Protein AF-A0A2V2ERV6-F1 (afdb_monomer_lite)

Structure (mmCIF, N/CA/C/O backbone):
data_AF-A0A2V2ERV6-F1
#
_entry.id   AF-A0A2V2ERV6-F1
#
loop_
_atom_site.group_PDB
_atom_site.id
_atom_site.type_symbol
_atom_site.label_atom_id
_atom_site.label_alt_id
_atom_site.label_comp_id
_atom_site.label_asym_id
_atom_site.label_entity_id
_atom_site.label_seq_id
_atom_site.pdbx_PDB_ins_code
_atom_site.Cartn_x
_atom_site.Cartn_y
_atom_site.Cartn_z
_atom_site.occupancy
_atom_site.B_iso_or_equiv
_atom_site.auth_seq_id
_atom_site.auth_comp_id
_atom_site.auth_asym_id
_atom_site.auth_atom_id
_atom_site.pdbx_PDB_model_num
ATOM 1 N N . MET A 1 1 ? 1.795 -28.168 -6.376 1.00 26.55 1 MET A N 1
ATOM 2 C CA . MET A 1 1 ? 1.845 -28.230 -4.896 1.00 26.55 1 MET A CA 1
ATOM 3 C C . MET A 1 1 ? 2.971 -27.349 -4.364 1.00 26.55 1 MET A C 1
ATOM 5 O O . MET A 1 1 ? 2.768 -26.157 -4.505 1.00 26.55 1 MET A O 1
ATOM 9 N N . LYS A 1 2 ? 4.148 -27.814 -3.890 1.00 21.44 2 LYS A N 1
ATOM 10 C CA . LYS A 1 2 ? 5.151 -26.925 -3.228 1.00 21.44 2 LYS A CA 1
ATOM 11 C C . LYS A 1 2 ? 5.416 -25.574 -3.931 1.00 21.44 2 LYS A C 1
ATOM 13 O O . LYS A 1 2 ? 5.266 -24.542 -3.298 1.00 21.44 2 LYS A O 1
ATOM 18 N N . LYS A 1 3 ? 5.675 -25.559 -5.249 1.00 23.11 3 LYS A N 1
ATOM 19 C CA . LYS A 1 3 ? 5.883 -24.314 -6.031 1.00 23.11 3 LYS A CA 1
ATOM 20 C C . LYS A 1 3 ? 4.685 -23.345 -6.068 1.00 23.11 3 LYS A C 1
ATOM 22 O O . LYS A 1 3 ? 4.887 -22.166 -6.302 1.00 23.11 3 LYS A O 1
ATOM 27 N N . PHE A 1 4 ? 3.463 -23.836 -5.869 1.00 25.08 4 PHE A N 1
ATOM 28 C CA . PHE A 1 4 ? 2.239 -23.026 -5.825 1.00 25.08 4 PHE A CA 1
ATOM 29 C C . PHE A 1 4 ? 2.042 -22.405 -4.438 1.00 25.08 4 PHE A C 1
ATOM 31 O O . PHE A 1 4 ? 1.674 -21.243 -4.353 1.00 25.08 4 PHE A O 1
ATOM 38 N N . LEU A 1 5 ? 2.388 -23.134 -3.368 1.00 27.12 5 LEU A N 1
ATOM 39 C CA . LEU A 1 5 ? 2.448 -22.571 -2.017 1.00 27.12 5 LEU A CA 1
ATOM 40 C C . LEU A 1 5 ? 3.552 -21.507 -1.933 1.00 27.12 5 LEU A C 1
ATOM 42 O O . LEU A 1 5 ? 3.298 -20.412 -1.458 1.00 27.12 5 LEU A O 1
ATOM 46 N N . THR A 1 6 ? 4.734 -21.759 -2.513 1.00 27.59 6 THR A N 1
ATOM 47 C CA . THR A 1 6 ? 5.776 -20.726 -2.660 1.00 27.59 6 THR A CA 1
ATOM 48 C C . THR A 1 6 ? 5.297 -19.528 -3.483 1.00 27.59 6 THR A C 1
ATOM 50 O O . THR A 1 6 ? 5.722 -18.421 -3.194 1.00 27.59 6 THR A O 1
ATOM 53 N N . LEU A 1 7 ? 4.414 -19.705 -4.475 1.00 26.45 7 LEU A N 1
ATOM 54 C CA . LEU A 1 7 ? 3.867 -18.588 -5.253 1.00 26.45 7 LEU A CA 1
ATOM 55 C C . LEU A 1 7 ? 2.801 -17.803 -4.474 1.00 26.45 7 LEU A C 1
ATOM 57 O O . LEU A 1 7 ? 2.813 -16.583 -4.530 1.00 26.45 7 LEU A O 1
ATOM 61 N N . ALA A 1 8 ? 1.927 -18.474 -3.719 1.00 29.28 8 ALA A N 1
ATOM 62 C CA . ALA A 1 8 ? 0.930 -17.835 -2.858 1.00 29.28 8 ALA A CA 1
ATOM 63 C C . ALA A 1 8 ? 1.582 -17.107 -1.670 1.00 29.28 8 ALA A C 1
ATOM 65 O O . ALA A 1 8 ? 1.241 -15.964 -1.389 1.00 29.28 8 ALA A O 1
ATOM 66 N N . VAL A 1 9 ? 2.587 -17.721 -1.038 1.00 31.66 9 VAL A N 1
ATOM 67 C CA . VAL A 1 9 ? 3.402 -17.098 0.015 1.00 31.66 9 VAL A CA 1
ATOM 68 C C . VAL A 1 9 ? 4.306 -16.007 -0.564 1.00 31.66 9 VAL A C 1
ATOM 70 O O . VAL A 1 9 ? 4.487 -14.991 0.088 1.00 31.66 9 VAL A O 1
ATOM 73 N N . ALA A 1 10 ? 4.808 -16.123 -1.800 1.00 28.69 10 ALA A N 1
ATOM 74 C CA . ALA A 1 10 ? 5.474 -15.005 -2.479 1.00 28.69 10 ALA A CA 1
ATOM 75 C C . ALA A 1 10 ? 4.498 -13.880 -2.858 1.00 28.69 10 ALA A C 1
ATOM 77 O O . ALA A 1 10 ? 4.897 -12.723 -2.823 1.00 28.69 10 ALA A O 1
ATOM 78 N N . PHE A 1 11 ? 3.231 -14.181 -3.163 1.00 30.28 11 PHE A N 1
ATOM 79 C CA . PHE A 1 11 ? 2.192 -13.167 -3.348 1.00 30.28 11 PHE A CA 1
ATOM 80 C C . PHE A 1 11 ? 1.889 -12.463 -2.023 1.00 30.28 11 PHE A C 1
ATOM 82 O O . PHE A 1 11 ? 1.976 -11.242 -1.975 1.00 30.28 11 PHE A O 1
ATOM 89 N N . LEU A 1 12 ? 1.653 -13.202 -0.936 1.00 34.19 12 LEU A N 1
ATOM 90 C CA . LEU A 1 12 ? 1.454 -12.648 0.409 1.00 34.19 12 LEU A CA 1
ATOM 91 C C . LEU A 1 12 ? 2.688 -11.886 0.917 1.00 34.19 12 LEU A C 1
ATOM 93 O O . LEU A 1 12 ? 2.533 -10.824 1.504 1.00 34.19 12 LEU A O 1
ATOM 97 N N . LEU A 1 13 ? 3.909 -12.338 0.616 1.00 34.41 13 LEU A N 1
ATOM 98 C CA . LEU A 1 13 ? 5.141 -11.590 0.893 1.00 34.41 13 LEU A CA 1
ATOM 99 C C . LEU A 1 13 ? 5.304 -10.374 -0.024 1.00 34.41 13 LEU A C 1
ATOM 101 O O . LEU A 1 13 ? 5.821 -9.363 0.426 1.00 34.41 13 LEU A O 1
ATOM 105 N N . SER A 1 14 ? 4.850 -10.411 -1.280 1.00 30.44 14 SER A N 1
ATOM 106 C CA . SER A 1 14 ? 4.827 -9.224 -2.149 1.00 30.44 14 SER A CA 1
ATOM 107 C C . SER A 1 14 ? 3.758 -8.217 -1.717 1.00 30.44 14 SER A C 1
ATOM 109 O O . SER A 1 14 ? 3.963 -7.019 -1.858 1.00 30.44 14 SER A O 1
ATOM 111 N N . ILE A 1 15 ? 2.674 -8.694 -1.097 1.00 36.31 15 ILE A N 1
ATOM 112 C CA . ILE A 1 15 ? 1.672 -7.884 -0.400 1.00 36.31 15 ILE A CA 1
ATOM 113 C C . ILE A 1 15 ? 2.253 -7.367 0.929 1.00 36.31 15 ILE A C 1
ATOM 115 O O . ILE A 1 15 ? 2.000 -6.225 1.279 1.00 36.31 15 ILE A O 1
ATOM 119 N N . ALA A 1 16 ? 3.127 -8.110 1.616 1.00 33.59 16 ALA A N 1
ATOM 120 C CA . ALA A 1 16 ? 3.873 -7.618 2.779 1.00 33.59 16 ALA A CA 1
ATOM 121 C C . ALA A 1 16 ? 4.991 -6.622 2.413 1.00 33.59 16 ALA A C 1
ATOM 123 O O . ALA A 1 16 ? 5.269 -5.702 3.174 1.00 33.59 16 ALA A O 1
ATOM 124 N N . PHE A 1 17 ? 5.579 -6.720 1.219 1.00 35.00 17 PHE A N 1
ATOM 125 C CA . PHE A 1 17 ? 6.394 -5.646 0.649 1.00 35.00 17 PHE A CA 1
ATOM 126 C C . PHE A 1 17 ? 5.528 -4.489 0.114 1.00 35.00 17 PHE A C 1
ATOM 128 O O . PHE A 1 17 ? 5.996 -3.354 0.100 1.00 35.00 17 PHE A O 1
ATOM 135 N N . ALA A 1 18 ? 4.251 -4.721 -0.215 1.00 33.22 18 ALA A N 1
ATOM 136 C CA . ALA A 1 18 ? 3.264 -3.655 -0.414 1.00 33.22 18 ALA A CA 1
ATOM 137 C C . ALA A 1 18 ? 2.801 -3.012 0.910 1.00 33.22 18 ALA A C 1
ATOM 139 O O . ALA A 1 18 ? 2.473 -1.831 0.908 1.00 33.22 18 ALA A O 1
ATOM 140 N N . MET A 1 19 ? 2.921 -3.698 2.056 1.00 34.69 19 MET A N 1
ATOM 141 C CA . MET A 1 19 ? 2.848 -3.067 3.387 1.00 34.69 19 MET A CA 1
ATOM 142 C C . MET A 1 19 ? 4.033 -2.113 3.661 1.00 34.69 19 MET A C 1
ATOM 144 O O . MET A 1 19 ? 3.994 -1.353 4.622 1.00 34.69 19 MET A O 1
ATOM 148 N N . PHE A 1 20 ? 5.034 -2.072 2.769 1.00 34.94 20 PHE A N 1
ATOM 149 C CA . PHE A 1 20 ? 6.051 -1.016 2.673 1.00 34.94 20 PHE A CA 1
ATOM 150 C C . PHE A 1 20 ? 5.884 -0.095 1.441 1.00 34.94 20 PHE A C 1
ATOM 152 O O . PHE A 1 20 ? 6.740 0.757 1.201 1.00 34.94 20 PHE A O 1
ATOM 159 N N . ALA A 1 21 ? 4.808 -0.217 0.652 1.00 34.44 21 ALA A N 1
ATOM 160 C CA . ALA A 1 21 ? 4.634 0.543 -0.588 1.00 34.44 21 ALA A CA 1
ATOM 161 C C . ALA A 1 21 ? 3.196 1.044 -0.830 1.00 34.44 21 ALA A C 1
ATOM 163 O O . ALA A 1 21 ? 2.400 0.393 -1.501 1.00 34.44 21 ALA A O 1
ATOM 164 N N . GLY A 1 22 ? 2.938 2.293 -0.414 1.00 34.62 22 GLY A N 1
ATOM 165 C CA . GLY A 1 22 ? 1.929 3.155 -1.050 1.00 34.62 22 GLY A CA 1
ATOM 166 C C . GLY A 1 22 ? 0.485 2.920 -0.603 1.00 34.62 22 GLY A C 1
ATOM 167 O O . GLY A 1 22 ? -0.162 2.178 -1.316 1.00 34.62 22 GLY A O 1
ATOM 168 N N . CYS A 1 23 ? -0.021 3.474 0.526 1.00 39.91 23 CYS A N 1
ATOM 169 C CA . CYS A 1 23 ? -1.353 3.194 1.108 1.00 39.91 23 CYS A CA 1
ATOM 170 C C . CYS A 1 23 ? -2.473 4.274 0.754 1.00 39.91 23 CYS A C 1
ATOM 172 O O . CYS A 1 23 ? -2.426 4.715 -0.386 1.00 39.91 23 CYS A O 1
ATOM 174 N N . SER A 1 24 ? -3.488 4.698 1.561 1.00 35.19 24 SER A N 1
ATOM 175 C CA . SER A 1 24 ? -4.508 5.820 1.347 1.00 35.19 24 SER A CA 1
ATOM 176 C C . SER A 1 24 ? -6.026 5.721 0.942 1.00 35.19 24 SER A C 1
ATOM 178 O O . SER A 1 24 ? -6.749 6.650 1.300 1.00 35.19 24 SER A O 1
ATOM 180 N N . THR A 1 25 ? -6.570 4.736 0.207 1.00 36.12 25 THR A N 1
ATOM 181 C CA . THR A 1 25 ? -7.823 4.860 -0.576 1.00 36.12 25 THR A CA 1
ATOM 182 C C . THR A 1 25 ? -9.209 4.916 0.114 1.00 36.12 25 THR A C 1
ATOM 184 O O . THR A 1 25 ? -10.190 4.426 -0.445 1.00 36.12 25 THR A O 1
ATOM 187 N N . ALA A 1 26 ? -9.343 5.674 1.212 1.00 37.12 26 ALA A N 1
ATOM 188 C CA . ALA A 1 26 ? -10.430 6.671 1.339 1.00 37.12 26 ALA A CA 1
ATOM 189 C C . ALA A 1 26 ? -10.334 7.748 0.231 1.00 37.12 26 ALA A C 1
ATOM 191 O O . ALA A 1 26 ? -11.288 8.437 -0.126 1.00 37.12 26 ALA A O 1
ATOM 192 N N . LEU A 1 27 ? -9.116 7.881 -0.296 1.00 45.88 27 LEU A N 1
ATOM 193 C CA . LEU A 1 27 ? -8.635 8.823 -1.285 1.00 45.88 27 LEU A CA 1
ATOM 194 C C . LEU A 1 27 ? -8.170 8.039 -2.523 1.00 45.88 27 LEU A C 1
ATOM 196 O O . LEU A 1 27 ? -7.163 7.344 -2.444 1.00 45.88 27 LEU A O 1
ATOM 200 N N . GLU A 1 28 ? -8.798 8.168 -3.694 1.00 47.47 28 GLU A N 1
ATOM 201 C CA . GLU A 1 28 ? -8.332 7.521 -4.949 1.00 47.47 28 GLU A CA 1
ATOM 202 C C . GLU A 1 28 ? -6.980 8.095 -5.480 1.00 47.47 28 GLU A C 1
ATOM 204 O O . GLU A 1 28 ? -6.805 8.298 -6.682 1.00 47.47 28 GLU A O 1
ATOM 209 N N . LYS A 1 29 ? -6.055 8.493 -4.588 1.00 54.41 29 LYS A N 1
ATOM 210 C CA . LYS A 1 29 ? -4.957 9.442 -4.841 1.00 54.41 29 LYS A CA 1
ATOM 211 C C . LYS A 1 29 ? -3.686 9.303 -3.986 1.00 54.41 29 LYS A C 1
ATOM 213 O O . LYS A 1 29 ? -2.770 10.083 -4.225 1.00 54.41 29 LYS A O 1
ATOM 218 N N . GLY A 1 30 ? -3.599 8.424 -2.985 1.00 66.38 30 GLY A N 1
ATOM 219 C CA . GLY A 1 30 ? -2.359 8.260 -2.198 1.00 66.38 30 GLY A CA 1
ATOM 220 C C . GLY A 1 30 ? -2.180 9.194 -0.982 1.00 66.38 30 GLY A C 1
ATOM 221 O O . GLY A 1 30 ? -1.239 9.002 -0.214 1.00 66.38 30 GLY A O 1
ATOM 222 N N . LYS A 1 31 ? -3.041 10.207 -0.789 1.00 85.69 31 LYS A N 1
ATOM 223 C CA . LYS A 1 31 ? -2.674 11.462 -0.092 1.00 85.69 31 LYS A CA 1
ATOM 224 C C . LYS A 1 31 ? -3.626 11.905 1.019 1.00 85.69 31 LYS A C 1
ATOM 226 O O . LYS A 1 31 ? -4.785 12.167 0.721 1.00 85.69 31 LYS A O 1
ATOM 231 N N . ILE A 1 32 ? -3.139 12.123 2.244 1.00 85.31 32 ILE A N 1
ATOM 232 C CA . ILE A 1 32 ? -3.909 12.862 3.267 1.00 85.31 32 ILE A CA 1
ATOM 233 C C . ILE A 1 32 ? -3.763 14.372 3.015 1.00 85.31 32 ILE A C 1
ATOM 235 O O . ILE A 1 32 ? -2.671 14.866 2.737 1.00 85.31 32 ILE A O 1
ATOM 239 N N . GLU A 1 33 ? -4.874 15.109 3.086 1.00 90.62 33 GLU A N 1
ATOM 240 C CA . GLU A 1 33 ? -4.908 16.564 2.881 1.00 90.62 33 GLU A CA 1
ATOM 241 C C . GLU A 1 33 ? -4.626 17.317 4.196 1.00 90.62 33 GLU A C 1
ATOM 243 O O . GLU A 1 33 ? -5.228 17.038 5.242 1.00 90.62 33 GLU A O 1
ATOM 248 N N . GLY A 1 34 ? -3.732 18.308 4.151 1.00 89.38 34 GLY A N 1
ATOM 249 C CA . GLY A 1 34 ? -3.287 19.053 5.331 1.00 89.38 34 GLY A CA 1
ATOM 250 C C . GLY A 1 34 ? -2.402 20.257 5.000 1.00 89.38 34 GLY A C 1
ATOM 251 O O . GLY A 1 34 ? -1.812 20.351 3.924 1.00 89.38 34 GLY A O 1
ATOM 252 N N . ASN A 1 35 ? -2.293 21.184 5.949 1.00 94.69 35 ASN A N 1
ATOM 253 C CA . ASN A 1 35 ? -1.508 22.419 5.849 1.00 94.69 35 ASN A CA 1
ATOM 254 C C . ASN A 1 35 ? -0.031 22.197 6.231 1.00 94.69 35 ASN A C 1
ATOM 256 O O . ASN A 1 35 ? 0.531 22.955 7.024 1.00 94.69 35 ASN A O 1
ATOM 260 N N . TYR A 1 36 ? 0.569 21.131 5.691 1.00 94.75 36 TYR A N 1
ATOM 261 C CA . TYR A 1 36 ? 1.889 20.625 6.074 1.00 94.75 36 TYR A CA 1
ATOM 262 C C . TYR A 1 36 ? 2.997 21.681 5.995 1.00 94.75 36 TYR A C 1
ATOM 264 O O . TYR A 1 36 ? 3.153 22.358 4.976 1.00 94.75 36 TYR A O 1
ATOM 272 N N . LYS A 1 37 ? 3.819 21.744 7.045 1.00 95.94 37 LYS A N 1
ATOM 273 C CA . LYS A 1 37 ? 5.055 22.537 7.123 1.00 95.94 37 LYS A CA 1
ATOM 274 C C . LYS A 1 37 ? 6.198 21.669 7.632 1.00 95.94 37 LYS A C 1
ATOM 276 O O . LYS A 1 37 ? 5.948 20.703 8.342 1.00 95.94 37 LYS A O 1
ATOM 281 N N . GLU A 1 38 ? 7.425 22.038 7.298 1.00 94.81 38 GLU A N 1
ATOM 282 C CA . GLU A 1 38 ? 8.633 21.478 7.911 1.00 94.81 38 GLU A CA 1
ATOM 283 C C . GLU A 1 38 ? 8.590 21.709 9.439 1.00 94.81 38 GLU A C 1
ATOM 285 O O . GLU A 1 38 ? 8.458 22.867 9.853 1.00 94.81 38 GLU A O 1
ATOM 290 N N . PRO A 1 39 ? 8.610 20.654 10.278 1.00 91.50 39 PRO A N 1
ATOM 291 C CA . PRO A 1 39 ? 8.565 20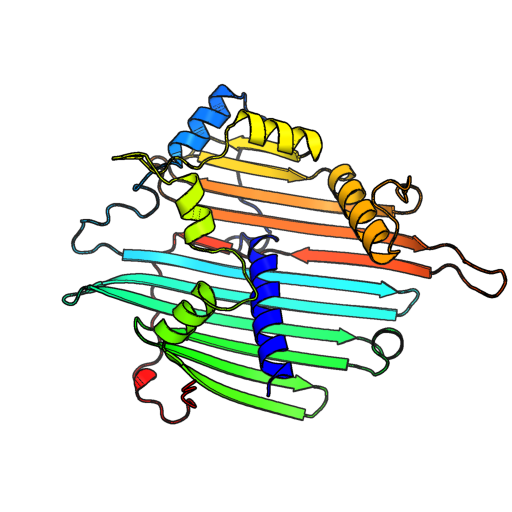.798 11.729 1.00 91.50 39 PRO A CA 1
ATOM 292 C C . PRO A 1 39 ? 9.954 21.038 12.322 1.00 91.50 39 PRO A C 1
ATOM 294 O O . PRO A 1 39 ? 10.961 20.531 11.827 1.00 91.50 39 PRO A O 1
ATOM 297 N N . THR A 1 40 ? 10.007 21.721 13.462 1.00 90.19 40 THR A N 1
ATOM 298 C CA . THR A 1 40 ? 11.167 21.622 14.357 1.00 90.19 40 THR A CA 1
ATOM 299 C C . THR A 1 40 ? 11.210 20.256 15.054 1.00 90.19 40 THR A C 1
ATOM 301 O O . THR A 1 40 ? 10.195 19.566 15.174 1.00 90.19 40 THR A O 1
ATOM 304 N N . GLN A 1 41 ? 12.383 19.870 15.571 1.00 86.31 41 GLN A N 1
ATOM 305 C CA . GLN A 1 41 ? 12.560 18.630 16.340 1.00 86.31 41 GLN A CA 1
ATOM 306 C C . GLN A 1 41 ? 11.589 18.538 17.534 1.00 86.31 41 GLN A C 1
ATOM 308 O O . GLN A 1 41 ? 11.001 17.486 17.751 1.00 86.31 41 GLN A O 1
ATOM 313 N N . GLU A 1 42 ? 11.361 19.642 18.255 1.00 88.00 42 GLU A N 1
ATOM 314 C CA . GLU A 1 42 ? 10.443 19.710 19.406 1.00 88.00 42 GLU A CA 1
ATOM 315 C C . GLU A 1 42 ? 8.969 19.516 18.995 1.00 88.00 42 GLU A C 1
ATOM 317 O O . GLU A 1 42 ? 8.216 18.807 19.669 1.00 88.00 42 GLU A O 1
ATOM 322 N N . GLU A 1 43 ? 8.552 20.088 17.859 1.00 90.25 43 GLU A N 1
ATOM 323 C CA . GLU A 1 43 ? 7.208 19.885 17.301 1.00 90.25 43 GLU A CA 1
ATOM 324 C C . GLU A 1 43 ? 7.004 18.441 16.822 1.00 90.25 43 GLU A C 1
ATOM 326 O O . GLU A 1 43 ? 5.944 17.861 17.066 1.00 90.25 43 GLU A O 1
ATOM 331 N N . LEU A 1 44 ? 8.016 17.842 16.185 1.00 84.19 44 LEU A N 1
ATOM 332 C CA . LEU A 1 44 ? 7.976 16.453 15.724 1.00 84.19 44 LEU A CA 1
ATOM 333 C C . LEU A 1 44 ? 7.986 15.456 16.894 1.00 84.19 44 LEU A C 1
ATOM 335 O O . LEU A 1 44 ? 7.205 14.510 16.891 1.00 84.19 44 LEU A O 1
ATOM 339 N N . GLU A 1 45 ? 8.804 15.689 17.921 1.00 82.25 45 GLU A N 1
ATOM 340 C CA . GLU A 1 45 ? 8.845 14.886 19.151 1.00 82.25 45 GLU A CA 1
ATOM 341 C C . GLU A 1 45 ? 7.512 14.949 19.910 1.00 82.25 45 GLU A C 1
ATOM 343 O O . GLU A 1 45 ? 7.003 13.929 20.378 1.00 82.25 45 GLU A O 1
ATOM 348 N N . THR A 1 46 ? 6.896 16.132 19.972 1.00 84.31 46 THR A N 1
ATOM 349 C CA . THR A 1 46 ? 5.560 16.316 20.560 1.00 84.31 46 THR A CA 1
ATOM 350 C C . THR A 1 46 ? 4.478 15.603 19.742 1.00 84.31 46 THR A C 1
ATOM 352 O O . THR A 1 46 ? 3.598 14.958 20.312 1.00 84.31 46 THR A O 1
ATOM 355 N N . ALA A 1 47 ? 4.553 15.676 18.409 1.00 81.75 47 ALA A N 1
ATOM 356 C CA . ALA A 1 47 ? 3.633 14.983 17.512 1.00 81.75 47 ALA A CA 1
ATOM 357 C C . ALA A 1 47 ? 3.752 13.454 17.629 1.00 81.75 47 ALA A C 1
ATOM 359 O O . ALA A 1 47 ? 2.735 12.777 17.769 1.00 81.75 47 ALA A O 1
ATOM 360 N N . LEU A 1 48 ? 4.971 12.908 17.639 1.00 75.38 48 LEU A N 1
ATOM 361 C CA . LEU A 1 48 ? 5.214 11.469 17.772 1.00 75.38 48 LEU A CA 1
ATOM 362 C C . LEU A 1 48 ? 4.743 10.935 19.132 1.00 75.38 48 LEU A C 1
ATOM 364 O O . LEU A 1 48 ? 4.025 9.940 19.164 1.00 75.38 48 LEU A O 1
ATOM 368 N N . ARG A 1 49 ? 4.996 11.649 20.239 1.00 72.62 49 ARG A N 1
ATOM 369 C CA . ARG A 1 49 ? 4.460 11.282 21.566 1.00 72.62 49 ARG A CA 1
ATOM 370 C C . ARG A 1 49 ? 2.934 11.231 21.634 1.00 72.62 49 ARG A C 1
ATOM 372 O O . ARG A 1 49 ? 2.395 10.466 22.423 1.00 72.62 49 ARG A O 1
ATOM 379 N N . SER A 1 50 ? 2.221 12.014 20.822 1.00 67.50 50 SER A N 1
ATOM 380 C CA . SER A 1 50 ? 0.749 11.945 20.765 1.00 67.50 50 SER A CA 1
ATOM 381 C C . SER A 1 50 ? 0.212 10.678 20.079 1.00 67.50 50 SER A C 1
ATOM 383 O O . SER A 1 50 ? -0.976 10.383 20.186 1.00 67.50 50 SER A O 1
ATOM 385 N N . LEU A 1 51 ? 1.090 9.929 19.401 1.00 62.97 51 LEU A N 1
ATOM 386 C CA . LEU A 1 51 ? 0.819 8.636 18.769 1.00 62.97 51 LEU A CA 1
ATOM 387 C C . LEU A 1 51 ? 1.276 7.455 19.653 1.00 62.97 51 LEU A C 1
ATOM 389 O O . LEU A 1 51 ? 0.861 6.321 19.431 1.00 62.97 51 LEU A O 1
ATOM 393 N N . GLU A 1 52 ? 2.107 7.699 20.673 1.00 58.38 52 GLU A N 1
ATOM 394 C CA . GLU A 1 52 ? 2.553 6.690 21.640 1.00 58.38 52 GLU A CA 1
ATOM 395 C C . GLU A 1 52 ? 1.487 6.440 22.722 1.00 58.38 52 GLU A C 1
ATOM 397 O O . GLU A 1 52 ? 1.568 6.964 23.835 1.00 58.38 52 GLU A O 1
ATOM 402 N N . GLY A 1 53 ? 0.466 5.627 22.430 1.00 53.78 53 GLY A N 1
ATOM 403 C CA . GLY A 1 53 ? -0.554 5.341 23.441 1.00 53.78 53 GLY A CA 1
ATOM 404 C C . GLY A 1 53 ? -1.519 4.196 23.158 1.00 53.78 53 GLY A C 1
ATOM 405 O O . GLY A 1 53 ? -1.868 3.886 22.019 1.00 53.78 53 GLY A O 1
ATOM 406 N N . SER A 1 54 ? -2.045 3.631 24.249 1.00 52.97 54 SER A N 1
ATOM 407 C CA . SER A 1 54 ? -3.192 2.710 24.253 1.00 52.97 54 SER A CA 1
ATOM 408 C C . SER A 1 54 ? -4.492 3.347 23.737 1.00 52.97 54 SER A C 1
ATOM 410 O O . SER A 1 54 ? -5.462 2.641 23.490 1.00 52.97 54 SER A O 1
ATOM 412 N N . THR A 1 55 ? -4.511 4.667 23.536 1.00 59.88 55 THR A N 1
ATOM 413 C CA . THR A 1 55 ? -5.625 5.439 22.972 1.00 59.88 55 THR A CA 1
ATOM 414 C C . THR A 1 55 ? -5.846 5.216 21.477 1.00 59.88 55 THR A C 1
ATOM 416 O O . THR A 1 55 ? -6.948 5.494 21.006 1.00 59.88 55 THR A O 1
ATOM 419 N N . MET A 1 56 ? -4.864 4.699 20.722 1.00 63.38 56 MET A N 1
ATOM 420 C CA . MET A 1 56 ? -4.982 4.539 19.261 1.00 63.38 56 MET A CA 1
ATOM 421 C C . MET A 1 56 ? -6.209 3.720 18.826 1.00 63.38 56 MET A C 1
ATOM 423 O O . MET A 1 56 ? -6.794 4.027 17.788 1.00 63.38 56 MET A O 1
ATOM 427 N N . PHE A 1 57 ? -6.621 2.741 19.638 1.00 66.19 57 PHE A N 1
ATOM 428 C CA . PHE A 1 57 ? -7.756 1.837 19.396 1.00 66.19 57 PHE A CA 1
ATOM 429 C C . PHE A 1 57 ? -9.042 2.247 20.144 1.00 66.19 57 PHE A C 1
ATOM 431 O O . PHE A 1 57 ? -10.013 1.491 20.194 1.00 66.19 57 PHE A O 1
ATOM 438 N N . GLY A 1 58 ? -9.066 3.442 20.744 1.00 67.38 58 GLY A N 1
ATOM 439 C CA . GLY A 1 58 ? -10.151 3.888 21.617 1.00 67.38 58 GLY A CA 1
ATOM 440 C C . GLY A 1 58 ? -10.126 3.230 23.003 1.00 67.38 58 GLY A C 1
ATOM 441 O O . GLY A 1 58 ? -9.106 2.719 23.455 1.00 67.38 58 GLY A O 1
ATOM 442 N N . ASP A 1 59 ? -11.257 3.289 23.705 1.00 73.75 59 ASP A N 1
ATOM 443 C CA . ASP A 1 59 ? -11.398 2.783 25.074 1.00 73.75 59 ASP A CA 1
ATOM 444 C C . ASP A 1 59 ? -11.865 1.321 25.068 1.00 73.75 59 ASP A C 1
ATOM 446 O O . ASP A 1 59 ? -13.064 1.026 25.044 1.00 73.75 59 ASP A O 1
ATOM 450 N N . THR A 1 60 ? -10.894 0.406 25.094 1.00 68.69 60 THR A N 1
ATOM 451 C CA . THR A 1 60 ? -11.108 -1.048 25.046 1.00 68.69 60 THR A CA 1
ATOM 452 C C . THR A 1 60 ? -11.889 -1.609 26.234 1.00 68.69 60 THR A C 1
ATOM 454 O O . THR A 1 60 ? -12.256 -2.782 26.203 1.00 68.69 60 THR A O 1
ATOM 457 N N . GLU A 1 61 ? -12.178 -0.829 27.282 1.00 73.19 61 GLU A N 1
ATOM 458 C CA . GLU A 1 61 ? -12.978 -1.276 28.429 1.00 73.19 61 GLU A CA 1
ATOM 459 C C . GLU A 1 61 ? -14.489 -1.064 28.232 1.00 73.19 61 GLU A C 1
ATOM 461 O O . GLU A 1 61 ? -15.284 -1.752 28.877 1.00 73.19 61 GLU A O 1
ATOM 466 N N . GLN A 1 62 ? -14.921 -0.225 27.280 1.00 78.06 62 GLN A N 1
ATOM 467 C CA . GLN A 1 62 ? -16.350 0.024 27.017 1.00 78.06 62 GLN A CA 1
ATOM 468 C C . GLN A 1 62 ? -17.092 -1.254 26.595 1.00 78.06 62 GLN A C 1
ATOM 470 O O . GLN A 1 62 ? -16.521 -2.144 25.964 1.00 78.06 62 GLN A O 1
ATOM 475 N N . ALA A 1 63 ? -18.355 -1.396 27.008 1.00 77.12 63 ALA A N 1
ATOM 476 C CA . ALA A 1 63 ? -19.116 -2.640 26.835 1.00 77.12 63 ALA A CA 1
ATOM 477 C C . ALA A 1 63 ? -19.489 -2.897 25.365 1.00 77.12 63 ALA A C 1
ATOM 479 O O . ALA A 1 63 ? -19.478 -4.035 24.909 1.00 77.12 63 ALA A O 1
ATOM 480 N N . ASP A 1 64 ? -19.764 -1.813 24.650 1.00 82.81 64 ASP A N 1
ATOM 481 C CA . ASP A 1 64 ? -20.062 -1.679 23.229 1.00 82.81 64 ASP A CA 1
ATOM 482 C C . ASP A 1 64 ? -18.824 -1.263 22.408 1.00 82.81 64 ASP A C 1
ATOM 484 O O . ASP A 1 64 ? -18.953 -0.678 21.335 1.00 82.81 64 ASP A O 1
ATOM 488 N N . TRP A 1 65 ? -17.610 -1.557 22.901 1.00 79.44 65 TRP A N 1
ATOM 489 C CA . TRP A 1 65 ? -16.381 -1.286 22.154 1.00 79.44 65 TRP A CA 1
ATOM 490 C C . TRP A 1 65 ? -16.304 -2.124 20.870 1.00 79.44 65 TRP A C 1
ATOM 492 O O . TRP A 1 65 ? -16.343 -3.360 20.899 1.00 79.44 65 TRP A O 1
ATOM 502 N N . GLU A 1 66 ? -16.123 -1.415 19.759 1.00 76.94 66 GLU A N 1
ATOM 503 C CA . GLU A 1 66 ? -15.798 -1.940 18.440 1.00 76.94 66 GLU A CA 1
ATOM 504 C C . GLU A 1 66 ? -14.667 -1.097 17.837 1.00 76.94 66 GLU A C 1
ATOM 506 O O . GLU A 1 66 ? -14.676 0.134 17.917 1.00 76.94 66 GLU A O 1
ATOM 511 N N . PHE A 1 67 ? -13.711 -1.761 17.193 1.00 73.31 67 PHE A N 1
ATOM 512 C CA . PHE A 1 67 ? -12.693 -1.138 16.360 1.00 73.31 67 PHE A CA 1
ATOM 513 C C . PHE A 1 67 ? -12.691 -1.805 14.985 1.00 73.31 67 PHE A C 1
ATOM 515 O O . PHE A 1 67 ? -12.459 -3.009 14.862 1.00 73.31 67 PHE A O 1
ATOM 522 N N . GLY A 1 68 ? -12.956 -1.015 13.946 1.00 72.81 68 GLY A N 1
ATOM 523 C CA . GLY A 1 68 ? -12.900 -1.459 12.558 1.00 72.81 68 GLY A CA 1
ATOM 524 C C . GLY A 1 68 ? -11.769 -0.777 11.802 1.00 72.81 68 GLY A C 1
ATOM 525 O O . GLY A 1 68 ? -11.515 0.412 12.000 1.00 72.81 68 GLY A O 1
ATOM 526 N N . VAL A 1 69 ? -11.116 -1.511 10.905 1.00 75.75 69 VAL A N 1
ATOM 527 C CA . VAL A 1 69 ? -10.151 -0.963 9.947 1.00 75.75 69 VAL A CA 1
ATOM 528 C C . VAL A 1 69 ? -10.575 -1.293 8.532 1.00 75.75 69 VAL A C 1
ATOM 530 O O . VAL A 1 69 ? -11.001 -2.408 8.229 1.00 75.75 69 VAL A O 1
ATOM 533 N N . LYS A 1 70 ? -10.434 -0.315 7.641 1.00 81.25 70 LYS A N 1
ATOM 534 C CA . LYS A 1 70 ? -10.683 -0.490 6.217 1.00 81.25 70 LYS A CA 1
ATOM 535 C C . LYS A 1 70 ? -9.422 -0.200 5.420 1.00 81.25 70 LYS A C 1
ATOM 537 O O . LYS A 1 70 ? -8.739 0.805 5.589 1.00 81.25 70 LYS A O 1
ATOM 542 N N . THR A 1 71 ? -9.143 -1.138 4.541 1.00 80.00 71 THR A N 1
ATOM 543 C CA . THR A 1 71 ? -7.901 -1.333 3.821 1.00 80.00 71 THR A CA 1
ATOM 544 C C . THR A 1 71 ? -8.218 -1.598 2.354 1.00 80.00 71 THR A C 1
ATOM 546 O O . THR A 1 71 ? -9.321 -2.013 1.972 1.00 80.00 71 THR A O 1
ATOM 549 N N . GLY A 1 72 ? -7.250 -1.348 1.483 1.00 77.69 72 GLY A N 1
ATOM 550 C CA . GLY A 1 72 ? -7.369 -1.655 0.064 1.00 77.69 72 GLY A CA 1
ATOM 551 C C . GLY A 1 72 ? -6.199 -1.181 -0.754 1.00 77.69 72 GLY A C 1
ATOM 552 O O . GLY A 1 72 ? -5.120 -1.152 -0.189 1.00 77.69 72 GLY A O 1
ATOM 553 N N . GLY A 1 73 ? -6.382 -0.915 -2.052 1.00 79.38 73 GLY A N 1
ATOM 554 C CA . GLY A 1 73 ? -5.324 -0.561 -3.001 1.00 79.38 73 GLY A CA 1
ATOM 555 C C . GLY A 1 73 ? -5.609 -0.920 -4.460 1.00 79.38 73 GLY A C 1
ATOM 556 O O . GLY A 1 73 ? -6.741 -1.215 -4.834 1.00 79.38 73 GLY A O 1
ATOM 557 N N . ASN A 1 74 ? -4.575 -0.921 -5.307 1.00 82.94 74 ASN A N 1
ATOM 558 C CA . ASN A 1 74 ? -4.252 0.321 -6.014 1.00 82.94 74 ASN A CA 1
ATOM 559 C C . ASN A 1 74 ? -2.849 0.314 -6.638 1.00 82.94 74 ASN A C 1
ATOM 561 O O . ASN A 1 74 ? -2.157 1.296 -6.473 1.00 82.94 74 ASN A O 1
ATOM 565 N N . PHE A 1 75 ? -2.410 -0.699 -7.385 1.00 81.19 75 PHE A N 1
ATOM 566 C CA . PHE A 1 75 ? -1.056 -0.733 -7.970 1.00 81.19 75 PHE A CA 1
ATOM 567 C C . PHE A 1 75 ? -1.074 -0.967 -9.486 1.00 81.19 75 PHE A C 1
ATOM 569 O O . PHE A 1 75 ? -1.747 -1.874 -9.966 1.00 81.19 75 PHE A O 1
ATOM 576 N N . ASN A 1 76 ? -0.315 -0.170 -10.238 1.00 84.12 76 ASN A N 1
ATOM 577 C CA . ASN A 1 76 ? -0.045 -0.353 -11.662 1.00 84.12 76 ASN A CA 1
ATOM 578 C C . ASN A 1 76 ? 1.471 -0.332 -11.900 1.00 84.12 76 ASN A C 1
ATOM 580 O O . ASN A 1 76 ? 2.188 0.513 -11.361 1.00 84.12 76 ASN A O 1
ATOM 584 N N . VAL A 1 77 ? 1.941 -1.256 -12.732 1.00 83.94 77 VAL A N 1
ATOM 585 C CA . VAL A 1 77 ? 3.316 -1.332 -13.224 1.00 83.94 77 VAL A CA 1
ATOM 586 C C . VAL A 1 77 ? 3.272 -1.467 -14.733 1.00 83.94 77 VAL A C 1
ATOM 588 O O . VAL A 1 77 ? 2.610 -2.356 -15.262 1.00 83.94 77 VAL A O 1
ATOM 591 N N . LYS A 1 78 ? 4.060 -0.656 -15.426 1.00 86.44 78 LYS A N 1
ATOM 592 C CA . LYS A 1 78 ? 4.393 -0.808 -16.834 1.00 86.44 78 LYS A CA 1
ATOM 593 C C . LYS A 1 78 ? 5.911 -0.780 -16.983 1.00 86.44 78 LYS A C 1
ATOM 595 O O . LYS A 1 78 ? 6.554 0.228 -16.693 1.00 86.44 78 LYS A O 1
ATOM 600 N N . ILE A 1 79 ? 6.479 -1.881 -17.462 1.00 85.88 79 ILE A N 1
ATOM 601 C CA . ILE A 1 79 ? 7.900 -1.992 -17.801 1.00 85.88 79 ILE A CA 1
ATOM 602 C C . ILE A 1 79 ? 7.986 -2.143 -19.314 1.00 85.88 79 ILE A C 1
ATOM 604 O O . ILE A 1 79 ? 7.462 -3.093 -19.889 1.00 85.88 79 ILE A O 1
ATOM 608 N N . THR A 1 80 ? 8.623 -1.176 -19.962 1.00 88.12 80 THR A N 1
ATOM 609 C CA . THR A 1 80 ? 8.824 -1.155 -21.412 1.00 88.12 80 THR A CA 1
ATOM 610 C C . THR A 1 80 ? 10.290 -1.459 -21.694 1.00 88.12 80 THR A C 1
ATOM 612 O O . THR A 1 80 ? 11.148 -0.737 -21.202 1.00 88.12 80 THR A O 1
ATOM 615 N N . VAL A 1 81 ? 10.593 -2.515 -22.446 1.00 88.06 81 VAL A N 1
ATOM 616 C CA . VAL A 1 81 ? 11.953 -2.875 -22.872 1.00 88.06 81 VAL A CA 1
ATOM 617 C C . VAL A 1 81 ? 12.010 -2.743 -24.389 1.00 88.06 81 VAL A C 1
ATOM 619 O O . VAL A 1 81 ? 11.380 -3.520 -25.109 1.00 88.06 81 VAL A O 1
ATOM 622 N N . ASN A 1 82 ? 12.736 -1.733 -24.868 1.00 87.44 82 ASN A N 1
ATOM 623 C CA . ASN A 1 82 ? 12.692 -1.263 -26.254 1.00 87.44 82 ASN A CA 1
ATOM 624 C C . ASN A 1 82 ? 11.228 -1.013 -26.685 1.00 87.44 82 ASN A C 1
ATOM 626 O O . ASN A 1 82 ? 10.567 -0.174 -26.078 1.00 87.44 82 ASN A O 1
ATOM 630 N N . ASP A 1 83 ? 10.692 -1.749 -27.665 1.00 88.31 83 ASP A N 1
ATOM 631 C CA . ASP A 1 83 ? 9.287 -1.626 -28.098 1.00 88.31 83 ASP A CA 1
ATOM 632 C C . ASP A 1 83 ? 8.303 -2.538 -27.326 1.00 88.31 83 ASP A C 1
ATOM 634 O O . ASP A 1 83 ? 7.084 -2.398 -27.445 1.00 88.31 83 ASP A O 1
ATOM 638 N N . SER A 1 84 ? 8.801 -3.484 -26.522 1.00 91.50 84 SER A N 1
ATOM 639 C CA . SER A 1 84 ? 7.976 -4.477 -25.816 1.00 91.50 84 SER A CA 1
ATOM 640 C C . SER A 1 84 ? 7.490 -3.960 -24.464 1.00 91.50 84 SER A C 1
ATOM 642 O O . SER A 1 84 ? 8.277 -3.463 -23.668 1.00 91.50 84 SER A O 1
ATOM 644 N N . THR A 1 85 ? 6.199 -4.108 -24.155 1.00 93.31 85 THR A N 1
ATOM 645 C CA . THR A 1 85 ? 5.597 -3.653 -22.886 1.00 93.31 85 THR A CA 1
ATOM 646 C C . THR A 1 85 ? 5.078 -4.825 -22.060 1.00 93.31 85 THR A C 1
ATOM 648 O O . THR A 1 85 ? 4.131 -5.483 -22.477 1.00 93.31 85 THR A O 1
ATOM 651 N N . LEU A 1 86 ? 5.610 -5.011 -20.851 1.00 89.94 86 LEU A N 1
ATOM 652 C CA . LEU A 1 86 ? 4.933 -5.720 -19.765 1.00 89.94 86 LEU A CA 1
ATOM 653 C C . LEU A 1 86 ? 4.074 -4.723 -18.977 1.00 89.94 86 LEU A C 1
ATOM 655 O O . LEU A 1 86 ? 4.527 -3.619 -18.669 1.00 89.94 86 LEU A O 1
ATOM 659 N N . SER A 1 87 ? 2.856 -5.116 -18.610 1.00 87.62 87 SER A N 1
ATOM 660 C CA . SER A 1 87 ? 1.986 -4.360 -17.703 1.00 87.62 87 SER A CA 1
ATOM 661 C C . SER A 1 87 ? 1.333 -5.266 -16.661 1.00 87.62 87 SER A C 1
ATOM 663 O O . SER A 1 87 ? 0.854 -6.345 -17.012 1.00 87.62 87 SER A O 1
ATOM 665 N N . ALA A 1 88 ? 1.254 -4.814 -15.412 1.00 84.75 88 ALA A N 1
ATOM 666 C CA . ALA A 1 88 ? 0.524 -5.476 -14.339 1.00 84.75 88 ALA A CA 1
ATOM 667 C C . ALA A 1 88 ? -0.322 -4.475 -13.537 1.00 84.75 88 ALA A C 1
ATOM 669 O O . ALA A 1 88 ? 0.131 -3.374 -13.233 1.00 84.75 88 ALA A O 1
ATOM 670 N N . ASP A 1 89 ? -1.531 -4.888 -13.165 1.00 84.44 89 ASP A N 1
ATOM 671 C CA . ASP A 1 89 ? -2.519 -4.108 -12.420 1.00 84.44 89 ASP A CA 1
ATOM 672 C C . ASP A 1 89 ? -3.031 -4.931 -11.238 1.00 84.44 89 ASP A C 1
ATOM 674 O O . ASP A 1 89 ? -3.690 -5.952 -11.441 1.00 84.44 89 ASP A O 1
ATOM 678 N N . ALA A 1 90 ? -2.782 -4.477 -10.011 1.00 82.81 90 ALA A N 1
ATOM 679 C CA . ALA A 1 90 ? -3.345 -5.052 -8.795 1.00 82.81 90 ALA A CA 1
ATOM 680 C C . ALA A 1 90 ? -4.315 -4.076 -8.116 1.00 82.81 90 ALA A C 1
ATOM 682 O O . ALA A 1 90 ? -4.077 -2.870 -8.052 1.00 82.81 90 ALA A O 1
ATOM 683 N N . LYS A 1 91 ? -5.396 -4.606 -7.550 1.00 86.75 91 LYS A N 1
ATOM 684 C CA . LYS A 1 91 ? -6.268 -3.906 -6.603 1.00 86.75 91 LYS A CA 1
ATOM 685 C C . LYS A 1 91 ? -6.595 -4.827 -5.447 1.00 86.75 91 LYS A C 1
ATOM 687 O O . LYS A 1 91 ? -6.790 -6.019 -5.661 1.00 86.75 91 LYS A O 1
ATOM 692 N N . VAL A 1 92 ? -6.682 -4.274 -4.249 1.00 82.81 92 VAL A N 1
ATOM 693 C CA . VAL A 1 92 ? -7.017 -5.015 -3.032 1.00 82.81 92 VAL A CA 1
ATOM 694 C C . VAL A 1 92 ? -8.062 -4.228 -2.245 1.00 82.81 92 VAL A C 1
ATOM 696 O O . VAL A 1 92 ? -8.173 -3.013 -2.390 1.00 82.81 92 VAL A O 1
ATOM 699 N N . SER A 1 93 ? -8.854 -4.906 -1.431 1.00 85.56 93 SER A N 1
ATOM 700 C CA . SER A 1 93 ? -9.620 -4.322 -0.334 1.00 85.56 93 SER A CA 1
ATOM 701 C C . SER A 1 93 ? -9.717 -5.332 0.794 1.00 85.56 93 SER A C 1
ATOM 703 O O . SER A 1 93 ? -9.723 -6.533 0.545 1.00 85.56 93 SER A O 1
ATOM 705 N N . LEU A 1 94 ? -9.757 -4.850 2.025 1.00 83.31 94 LEU A N 1
ATOM 706 C CA . LEU A 1 94 ? -9.945 -5.632 3.235 1.00 83.31 94 LEU A CA 1
ATOM 707 C C . LEU A 1 94 ? -10.662 -4.729 4.236 1.00 83.31 94 LEU A C 1
ATOM 709 O O . LEU A 1 94 ? -10.287 -3.579 4.402 1.00 83.31 94 LEU A O 1
ATOM 713 N N . GLN A 1 95 ? -11.715 -5.215 4.865 1.00 83.44 95 GLN A N 1
ATOM 714 C CA . GLN A 1 95 ? -12.322 -4.606 6.041 1.00 83.44 95 GLN A CA 1
ATOM 715 C C . GLN A 1 95 ? -12.203 -5.631 7.153 1.00 83.44 95 GLN A C 1
ATOM 717 O O . GLN A 1 95 ? -12.545 -6.792 6.936 1.00 83.44 95 GLN A O 1
ATOM 722 N N . GLU A 1 96 ? -11.715 -5.213 8.310 1.00 79.88 96 GLU A N 1
ATOM 723 C CA . GLU A 1 96 ? -11.643 -6.032 9.516 1.00 79.88 96 GLU A CA 1
ATOM 724 C C . GLU A 1 96 ? -12.369 -5.300 10.637 1.00 79.88 96 GLU A C 1
ATOM 726 O O . GLU A 1 96 ? -12.376 -4.070 10.696 1.00 79.88 96 GLU A O 1
ATOM 731 N N . LYS A 1 97 ? -13.005 -6.067 11.514 1.00 79.94 97 LYS A N 1
ATOM 732 C CA . LYS A 1 97 ? -13.782 -5.583 12.647 1.00 79.94 97 LYS A CA 1
ATOM 733 C C . LYS A 1 97 ? -13.462 -6.441 13.856 1.00 79.94 97 LYS A C 1
ATOM 735 O O . LYS A 1 97 ? -13.581 -7.661 13.783 1.00 79.94 97 LYS A O 1
ATOM 740 N N . ILE A 1 98 ? -13.089 -5.788 14.949 1.00 77.88 98 ILE A N 1
ATOM 741 C CA . ILE A 1 98 ? -12.927 -6.395 16.264 1.00 77.88 98 ILE A CA 1
ATOM 742 C C . ILE A 1 98 ? -14.005 -5.806 17.171 1.00 77.88 98 ILE A C 1
ATOM 744 O O . ILE A 1 98 ? -14.049 -4.593 17.365 1.00 77.88 98 ILE A O 1
ATOM 748 N N . SER A 1 99 ? -14.863 -6.650 17.732 1.00 77.56 99 SER A N 1
ATOM 749 C CA . SER A 1 99 ? -15.960 -6.257 18.625 1.00 77.56 99 SER A CA 1
ATOM 750 C C . SER A 1 99 ? -15.974 -7.113 19.892 1.00 77.56 99 SER A C 1
ATOM 752 O O . SER A 1 99 ? -15.411 -8.210 19.938 1.00 77.56 99 SER A O 1
ATOM 754 N N . LYS A 1 100 ? -16.623 -6.626 20.955 1.00 73.38 100 LYS A N 1
ATOM 755 C CA . LYS A 1 100 ? -16.915 -7.452 22.136 1.00 73.38 100 LYS A CA 1
ATOM 756 C C . LYS A 1 100 ? -18.150 -8.328 21.924 1.00 73.38 100 LYS A C 1
ATOM 758 O O . LYS A 1 100 ? -19.189 -7.864 21.468 1.00 73.38 100 LYS A O 1
ATOM 763 N N . SER A 1 101 ? -18.040 -9.579 22.358 1.00 72.69 101 SER A N 1
ATOM 764 C CA . SER A 1 101 ? -19.119 -10.568 22.441 1.00 72.69 101 SER A CA 1
ATOM 765 C C . SER A 1 101 ? -19.231 -11.114 23.873 1.00 72.69 101 SER A C 1
ATOM 767 O O . SER A 1 101 ? -18.336 -10.910 24.696 1.00 72.69 101 SER A O 1
ATOM 769 N N . GLU A 1 102 ? -20.296 -11.862 24.184 1.00 72.62 102 GLU A N 1
ATOM 770 C CA . GLU A 1 102 ? -20.457 -12.511 25.501 1.00 72.62 102 GLU A CA 1
ATOM 771 C C . GLU A 1 102 ? -19.340 -13.527 25.829 1.00 72.62 102 GLU A C 1
ATOM 773 O O . GLU A 1 102 ? -19.135 -13.865 26.996 1.00 72.62 102 GLU A O 1
ATOM 778 N N . THR A 1 103 ? -18.617 -14.023 24.819 1.00 69.31 103 THR A N 1
ATOM 779 C CA . THR A 1 103 ? -17.589 -15.070 24.942 1.00 69.31 103 THR A CA 1
ATOM 780 C C . THR A 1 103 ? -16.151 -14.562 24.790 1.00 69.31 103 THR A C 1
ATOM 782 O O . THR A 1 103 ? -15.220 -15.339 25.004 1.00 69.31 103 THR A O 1
ATOM 785 N N . GLY A 1 104 ? -15.942 -13.282 24.463 1.00 69.38 104 GLY A N 1
ATOM 786 C CA . GLY A 1 104 ? -14.620 -12.687 24.244 1.00 69.38 104 GLY A CA 1
ATOM 787 C C . GLY A 1 104 ? -14.616 -11.660 23.110 1.00 69.38 104 GLY A C 1
ATOM 788 O O . GLY A 1 104 ? -15.641 -11.043 22.824 1.00 69.38 104 GLY A O 1
ATOM 789 N N . LEU A 1 105 ? -13.470 -11.481 22.451 1.00 68.56 105 LEU A N 1
ATOM 790 C CA . LEU A 1 105 ? -13.392 -10.686 21.222 1.00 68.56 105 LEU A CA 1
ATOM 791 C C . LEU A 1 105 ? -13.871 -11.503 20.015 1.00 68.56 105 LEU A C 1
ATOM 793 O O . LEU A 1 105 ? -13.435 -12.636 19.802 1.00 68.56 105 LEU A O 1
ATOM 797 N N . GLU A 1 106 ? -14.744 -10.902 19.217 1.00 77.75 106 GLU A N 1
ATOM 798 C CA . GLU A 1 106 ? -15.114 -11.379 17.891 1.00 77.75 106 GLU A CA 1
ATOM 799 C C . GLU A 1 106 ? -14.264 -10.643 16.849 1.00 77.75 106 GLU A C 1
ATOM 801 O O . GLU A 1 106 ? -14.162 -9.417 16.884 1.00 77.75 106 GLU A O 1
ATOM 806 N N . LEU A 1 107 ? -13.633 -11.392 15.942 1.00 79.31 107 LEU A N 1
ATOM 807 C CA . LEU A 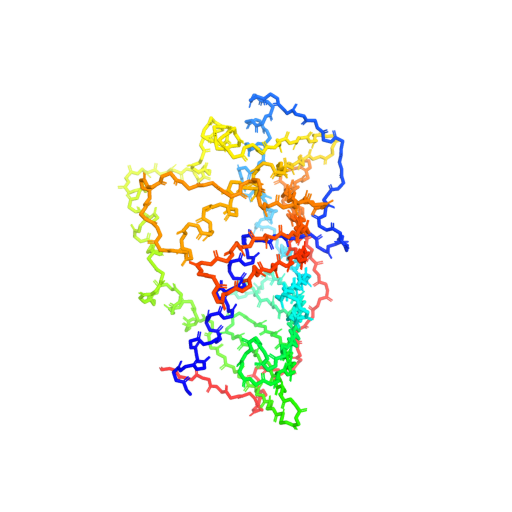1 107 ? -12.942 -10.871 14.768 1.00 79.31 107 LEU A CA 1
ATOM 808 C C . LEU A 1 107 ? -13.746 -11.276 13.534 1.00 79.31 107 LEU A C 1
ATOM 810 O O . LEU A 1 107 ? -13.927 -12.464 13.274 1.00 79.31 107 LEU A O 1
ATOM 814 N N . LEU A 1 108 ? -14.170 -10.296 12.746 1.00 83.00 108 LEU A N 1
ATOM 815 C CA . LEU A 1 108 ? -14.735 -10.506 11.417 1.00 83.00 108 LEU A CA 1
ATOM 816 C C . LEU A 1 108 ? -13.858 -9.815 10.381 1.00 83.00 108 LEU A C 1
ATOM 818 O O . LEU A 1 108 ? -13.329 -8.732 10.629 1.00 83.00 108 LEU A O 1
ATOM 822 N N . GLY A 1 109 ? -13.750 -10.399 9.192 1.00 84.94 109 GLY A N 1
ATOM 823 C CA . GLY A 1 109 ? -13.061 -9.763 8.075 1.00 84.94 109 GLY A CA 1
ATOM 824 C C . GLY A 1 109 ? -13.655 -10.110 6.718 1.00 84.94 109 GLY A C 1
ATOM 825 O O . GLY A 1 109 ? -14.248 -11.172 6.517 1.00 84.94 109 GLY A O 1
ATOM 826 N N . LYS A 1 110 ? -13.531 -9.168 5.781 1.00 89.75 110 LYS A N 1
ATOM 827 C CA . LYS A 1 110 ? -13.986 -9.282 4.394 1.00 89.75 110 LYS A CA 1
ATOM 828 C C . LYS A 1 110 ? -13.054 -8.520 3.462 1.00 89.75 110 LYS A C 1
ATOM 830 O O . LYS A 1 110 ? -12.981 -7.294 3.523 1.00 89.75 110 LYS A O 1
ATOM 835 N N . GLY A 1 111 ? -12.420 -9.220 2.533 1.00 88.12 111 GLY A N 1
ATOM 836 C CA . GLY A 1 111 ? -11.546 -8.641 1.525 1.00 88.12 111 GLY A CA 1
ATOM 837 C C . GLY A 1 111 ? -11.787 -9.147 0.108 1.00 88.12 111 GLY A C 1
ATOM 838 O O . GLY A 1 111 ? -12.530 -10.094 -0.140 1.00 88.12 111 GLY A O 1
ATOM 839 N N . ASN A 1 112 ? -11.140 -8.485 -0.842 1.00 86.75 112 ASN A N 1
ATOM 840 C CA . ASN A 1 112 ? -10.992 -8.942 -2.213 1.00 86.75 112 ASN A CA 1
ATOM 841 C C . ASN A 1 112 ? -9.617 -8.552 -2.763 1.00 86.75 112 ASN A C 1
ATOM 843 O O . ASN A 1 112 ? -9.023 -7.554 -2.363 1.00 86.75 112 ASN A O 1
ATOM 847 N N . LEU A 1 113 ? -9.133 -9.344 -3.708 1.00 86.19 113 LEU A N 1
ATOM 848 C CA . LEU A 1 113 ? -7.950 -9.091 -4.513 1.00 86.19 113 LEU A CA 1
ATOM 849 C C . LEU A 1 113 ? -8.359 -9.201 -5.979 1.00 86.19 113 LEU A C 1
ATOM 851 O O . LEU A 1 113 ? -9.108 -10.096 -6.366 1.00 86.19 113 LEU A O 1
ATOM 855 N N . SER A 1 114 ? -7.816 -8.334 -6.820 1.00 84.50 114 SER A N 1
ATOM 856 C CA . SER A 1 114 ? -7.762 -8.548 -8.260 1.00 84.50 114 SER A CA 1
ATOM 857 C C . SER A 1 114 ? -6.359 -8.236 -8.752 1.00 84.50 114 SER A C 1
ATOM 859 O O . SER A 1 114 ? -5.748 -7.263 -8.320 1.00 84.50 114 SER A O 1
ATOM 861 N N . PHE A 1 115 ? -5.846 -9.064 -9.645 1.00 86.25 115 PHE A N 1
ATOM 862 C CA . PHE A 1 115 ? -4.544 -8.920 -10.270 1.00 86.25 115 PHE A CA 1
ATOM 863 C C . PHE A 1 115 ? -4.682 -9.264 -11.750 1.00 86.25 115 PHE A C 1
ATOM 865 O O . PHE A 1 115 ? -5.326 -10.246 -12.112 1.00 86.25 115 PHE A O 1
ATOM 872 N N . ASN A 1 116 ? -4.084 -8.457 -12.613 1.00 84.50 116 ASN A N 1
ATOM 873 C CA . ASN A 1 116 ? -4.037 -8.679 -14.051 1.00 84.50 116 ASN A CA 1
ATOM 874 C C . ASN A 1 116 ? -2.590 -8.487 -14.496 1.00 84.50 116 ASN A C 1
ATOM 876 O O . ASN A 1 116 ? -1.933 -7.556 -14.037 1.00 84.50 116 ASN A O 1
ATOM 880 N N . MET A 1 117 ? -2.092 -9.325 -15.398 1.00 88.75 117 MET A N 1
ATOM 881 C CA . MET A 1 117 ? -0.755 -9.186 -15.967 1.00 88.75 117 MET A CA 1
ATOM 882 C C . MET A 1 117 ? -0.776 -9.536 -17.447 1.00 88.75 117 MET A C 1
ATOM 884 O O . MET A 1 117 ? -1.268 -10.593 -17.833 1.00 88.75 117 MET A O 1
ATOM 888 N N . LYS A 1 118 ? -0.190 -8.658 -18.258 1.00 88.88 118 LYS A N 1
ATOM 889 C CA . LYS A 1 118 ? 0.043 -8.855 -19.687 1.00 88.88 118 LYS A CA 1
ATOM 890 C C . LYS A 1 118 ? 1.534 -8.716 -19.954 1.00 88.88 118 LYS A C 1
ATOM 892 O O . LYS A 1 118 ? 2.126 -7.691 -19.618 1.00 88.88 118 LYS A O 1
ATOM 897 N N . ALA A 1 119 ? 2.141 -9.744 -20.529 1.00 87.94 119 ALA A N 1
ATOM 898 C CA . ALA A 1 119 ? 3.559 -9.765 -20.856 1.00 87.94 119 ALA A CA 1
ATOM 899 C C . ALA A 1 119 ? 3.789 -10.430 -22.228 1.00 87.94 119 ALA A C 1
ATOM 901 O O . ALA A 1 119 ? 3.299 -11.541 -22.451 1.00 87.94 119 ALA A O 1
ATOM 902 N N . PRO A 1 120 ? 4.515 -9.777 -23.150 1.00 85.56 120 PRO A N 1
ATOM 903 C CA . PRO A 1 120 ? 4.777 -10.293 -24.487 1.00 85.56 120 PRO A CA 1
ATOM 904 C C . PRO A 1 120 ? 5.846 -11.396 -24.460 1.00 85.56 120 PRO A C 1
ATOM 906 O O . PRO A 1 120 ? 6.626 -11.517 -23.505 1.00 85.56 120 PRO A O 1
ATOM 909 N N . ALA A 1 121 ? 5.899 -12.201 -25.524 1.00 88.44 121 ALA A N 1
ATOM 910 C CA . ALA A 1 121 ? 6.823 -13.332 -25.632 1.00 88.44 121 ALA A CA 1
ATOM 911 C C . ALA A 1 121 ? 8.297 -12.894 -25.610 1.00 88.44 121 ALA A C 1
ATOM 913 O O . ALA A 1 121 ? 9.154 -13.606 -25.096 1.00 88.44 121 ALA A O 1
ATOM 914 N N . GLU A 1 122 ? 8.563 -11.685 -26.086 1.00 84.56 122 GLU A N 1
ATOM 915 C CA . GLU A 1 122 ? 9.846 -10.989 -26.096 1.00 84.56 122 GLU A CA 1
ATOM 916 C C . GLU A 1 122 ? 10.401 -10.728 -24.681 1.00 84.56 122 GLU A C 1
ATOM 918 O O . GLU A 1 122 ? 11.609 -10.575 -24.521 1.00 84.56 122 GLU A O 1
ATOM 923 N N . ILE A 1 123 ? 9.540 -10.706 -23.651 1.00 75.44 123 ILE A N 1
ATOM 924 C CA . ILE A 1 123 ? 9.925 -10.499 -22.242 1.00 75.44 123 ILE A CA 1
ATOM 925 C C . ILE A 1 123 ? 9.847 -11.806 -21.436 1.00 75.44 123 ILE A C 1
ATOM 927 O O . ILE A 1 123 ? 10.731 -12.080 -20.628 1.00 75.44 123 ILE A O 1
ATOM 931 N N . MET A 1 124 ? 8.807 -12.624 -21.642 1.00 76.06 124 MET A N 1
ATOM 932 C CA . MET A 1 124 ? 8.533 -13.822 -20.821 1.00 76.06 124 MET A CA 1
ATOM 933 C C . MET A 1 124 ? 8.849 -15.164 -21.505 1.00 76.06 124 MET A C 1
ATOM 935 O O . MET A 1 124 ? 8.596 -16.223 -20.931 1.00 76.06 124 MET A O 1
ATOM 939 N N . GLY A 1 125 ? 9.353 -15.158 -22.741 1.00 79.25 125 GLY A N 1
ATOM 940 C CA . GLY A 1 125 ? 9.549 -16.354 -23.575 1.00 79.25 125 GLY A CA 1
ATOM 941 C C . GLY A 1 125 ? 8.256 -16.933 -24.174 1.00 79.25 125 GLY A C 1
ATOM 942 O O . GLY A 1 125 ? 8.315 -17.772 -25.070 1.00 79.25 125 GLY A O 1
ATOM 943 N N . GLN A 1 126 ? 7.094 -16.477 -23.702 1.00 85.12 126 GLN A N 1
ATOM 944 C CA . GLN A 1 126 ? 5.758 -16.798 -24.203 1.00 85.12 126 GLN A CA 1
ATOM 945 C C . GLN A 1 126 ? 4.808 -15.621 -23.931 1.00 85.12 126 GLN A C 1
ATOM 947 O O . GLN A 1 126 ? 4.953 -14.932 -22.918 1.00 85.12 126 GLN A O 1
ATOM 952 N N . GLU A 1 127 ? 3.827 -15.397 -24.806 1.00 87.25 127 GLU A N 1
ATOM 953 C CA . GLU A 1 127 ? 2.764 -14.421 -24.547 1.00 87.25 127 GLU A CA 1
ATOM 954 C C . GLU A 1 127 ? 1.958 -14.869 -23.319 1.00 87.25 127 GLU A C 1
ATOM 956 O O . GLU A 1 127 ? 1.541 -16.024 -23.219 1.00 87.25 127 GLU A O 1
ATOM 961 N N . THR A 1 128 ? 1.783 -13.965 -22.359 1.00 86.44 128 THR A N 1
ATOM 962 C CA . THR A 1 128 ? 1.117 -14.234 -21.084 1.00 86.44 128 THR A CA 1
ATOM 963 C C . THR A 1 128 ? 0.058 -13.167 -20.840 1.00 86.44 128 THR A C 1
ATOM 965 O O . THR A 1 128 ? 0.394 -11.997 -20.681 1.00 86.44 128 THR A O 1
ATOM 968 N N . ASP A 1 129 ? -1.207 -13.578 -20.771 1.00 89.00 129 ASP A N 1
ATOM 969 C CA . ASP A 1 129 ? -2.334 -12.755 -20.323 1.00 89.00 129 ASP A CA 1
ATOM 970 C C . ASP A 1 129 ? -3.027 -13.505 -19.181 1.00 89.00 129 ASP A C 1
ATOM 972 O O . ASP A 1 129 ? -3.606 -14.575 -19.397 1.00 89.00 129 ASP A O 1
ATOM 976 N N . ALA A 1 130 ? -2.875 -12.988 -17.962 1.00 84.69 130 ALA A N 1
ATOM 977 C CA . ALA A 1 130 ? -3.272 -13.647 -16.726 1.00 84.69 130 ALA A CA 1
ATOM 978 C C . ALA A 1 130 ? -4.165 -12.741 -15.870 1.00 84.69 130 ALA A C 1
ATOM 980 O O . ALA A 1 130 ? -3.818 -11.593 -15.595 1.00 84.69 130 ALA A O 1
ATOM 981 N N . GLU A 1 131 ? -5.288 -13.285 -15.403 1.00 85.62 131 GLU A N 1
ATOM 982 C CA . GLU A 1 131 ? -6.219 -12.653 -14.461 1.00 85.62 131 GLU A CA 1
ATOM 983 C C . GLU A 1 131 ? -6.268 -13.517 -13.197 1.00 85.62 131 GLU A C 1
ATOM 985 O O . GLU A 1 131 ? -6.460 -14.727 -13.282 1.00 85.62 131 GLU A O 1
ATOM 990 N N . MET A 1 132 ? -6.136 -12.914 -12.022 1.00 84.69 132 MET A N 1
ATOM 991 C CA . MET A 1 132 ? -6.436 -13.544 -10.741 1.00 84.69 132 MET A CA 1
ATOM 992 C C . MET A 1 132 ? -7.422 -12.662 -9.983 1.00 84.69 132 MET A C 1
ATOM 994 O O . MET A 1 132 ? -7.258 -11.445 -9.920 1.00 84.69 132 MET A O 1
ATOM 998 N N . LYS A 1 133 ? -8.437 -13.269 -9.379 1.00 88.06 133 LYS A N 1
ATOM 999 C CA . LYS A 1 133 ? -9.323 -12.620 -8.413 1.00 88.06 133 LYS A CA 1
ATOM 1000 C C . LYS A 1 133 ? -9.460 -13.504 -7.195 1.00 88.06 133 LYS A C 1
ATOM 1002 O O . LYS A 1 133 ? -9.577 -14.715 -7.348 1.00 88.06 133 LYS A O 1
ATOM 1007 N N . ALA A 1 134 ? -9.501 -12.905 -6.017 1.00 85.38 134 ALA A N 1
ATOM 1008 C CA . ALA A 1 134 ? -9.911 -13.600 -4.813 1.00 85.38 134 ALA A CA 1
ATOM 1009 C C . ALA A 1 134 ? -10.935 -12.780 -4.031 1.00 85.38 134 ALA A C 1
ATOM 1011 O O . ALA A 1 134 ? -10.842 -11.556 -3.987 1.00 85.38 134 ALA A O 1
ATOM 1012 N N . GLU A 1 135 ? -11.877 -13.459 -3.391 1.00 90.38 135 GLU A N 1
ATOM 1013 C CA . GLU A 1 135 ? -12.617 -12.946 -2.246 1.00 90.38 135 GLU A CA 1
ATOM 1014 C C . GLU A 1 135 ? -12.124 -13.664 -0.992 1.00 90.38 135 GLU A C 1
ATOM 1016 O O . GLU A 1 135 ? -11.796 -14.852 -1.015 1.00 90.38 135 GLU A O 1
ATOM 1021 N N . MET A 1 136 ? -12.038 -12.918 0.100 1.00 89.25 136 MET A N 1
ATOM 1022 C CA . MET A 1 136 ? -11.507 -13.380 1.371 1.00 89.25 136 MET A CA 1
ATOM 1023 C C . MET A 1 136 ? -12.501 -13.026 2.467 1.00 89.25 136 MET A C 1
ATOM 1025 O O . MET A 1 136 ? -13.035 -11.918 2.485 1.00 89.25 136 MET A O 1
ATOM 1029 N N . TYR A 1 137 ? -12.740 -13.951 3.381 1.00 89.75 137 TYR A N 1
ATOM 1030 C CA . TYR A 1 137 ? -13.597 -13.755 4.542 1.00 89.75 137 TYR A CA 1
ATOM 1031 C C . TYR A 1 137 ? -12.920 -14.387 5.753 1.00 89.75 137 TYR A C 1
ATOM 1033 O O . TYR A 1 137 ? -12.205 -15.375 5.596 1.00 89.75 137 TYR A O 1
ATOM 1041 N N . ASN A 1 138 ? -13.151 -13.872 6.955 1.00 85.25 138 ASN A N 1
ATOM 1042 C CA . ASN A 1 138 ? -12.733 -14.550 8.178 1.00 85.25 138 ASN A CA 1
ATOM 1043 C C . ASN A 1 138 ? -13.694 -14.304 9.340 1.00 85.25 138 ASN A C 1
ATOM 1045 O O . ASN A 1 138 ? -14.364 -13.273 9.404 1.00 85.25 138 ASN A O 1
ATOM 1049 N N . ASP A 1 139 ? -13.716 -15.279 10.242 1.00 86.44 139 ASP A N 1
ATOM 1050 C CA . ASP A 1 139 ? -14.290 -15.202 11.586 1.00 86.44 139 ASP A CA 1
ATOM 1051 C C . ASP A 1 139 ? -13.163 -15.373 12.633 1.00 86.44 139 ASP A C 1
ATOM 1053 O O . ASP A 1 139 ? -11.986 -15.427 12.268 1.00 86.44 139 ASP A O 1
ATOM 1057 N N . SER A 1 140 ? -13.479 -15.468 13.931 1.00 80.56 140 SER A N 1
ATOM 1058 C CA . SER A 1 140 ? -12.471 -15.665 14.993 1.00 80.56 140 SER A CA 1
ATOM 1059 C C . SER A 1 140 ? -11.727 -17.014 14.946 1.00 80.56 140 SER A C 1
ATOM 1061 O O . SER A 1 140 ? -10.836 -17.235 15.762 1.00 80.56 140 SER A O 1
ATOM 1063 N N . SER A 1 141 ? -12.112 -17.950 14.073 1.00 83.06 141 SER A N 1
ATOM 1064 C CA . SER A 1 141 ? -11.546 -19.307 13.974 1.00 83.06 141 SER A CA 1
ATOM 1065 C C . SER A 1 141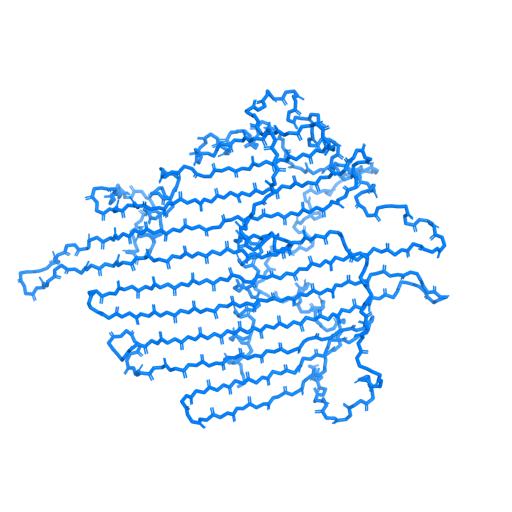 ? -10.929 -19.606 12.605 1.00 83.06 141 SER A C 1
ATOM 1067 O O . SER A 1 141 ? -9.897 -20.271 12.535 1.00 83.06 141 SER A O 1
ATOM 1069 N N . PHE A 1 142 ? -11.533 -19.131 11.514 1.00 85.00 142 PHE A N 1
ATOM 1070 C CA . PHE A 1 142 ? -11.189 -19.555 10.157 1.00 85.00 142 PHE A CA 1
ATOM 1071 C C . PHE A 1 142 ? -11.004 -18.404 9.173 1.00 85.00 142 PHE A C 1
ATOM 1073 O O . PHE A 1 142 ? -11.776 -17.446 9.144 1.00 85.00 142 PHE A O 1
ATOM 1080 N N . LEU A 1 143 ? -10.023 -18.581 8.287 1.00 85.06 143 LEU A N 1
ATOM 1081 C CA . LEU A 1 143 ? -9.885 -17.854 7.034 1.00 85.06 143 LEU A CA 1
ATOM 1082 C C . LEU A 1 143 ? -10.549 -18.656 5.907 1.00 85.06 143 LEU A C 1
ATOM 1084 O O . LEU A 1 143 ? -10.277 -19.845 5.726 1.00 85.06 143 LEU A O 1
ATOM 1088 N N . TYR A 1 144 ? -11.371 -17.982 5.113 1.00 88.62 144 TYR A N 1
ATOM 1089 C CA . TYR A 1 144 ? -12.040 -18.503 3.929 1.00 88.62 144 TYR A CA 1
ATOM 1090 C C . TYR A 1 144 ? -11.539 -17.731 2.709 1.00 88.62 144 TYR A C 1
ATOM 1092 O O . TYR A 1 144 ? -11.597 -16.501 2.676 1.00 88.62 144 TYR A O 1
ATOM 1100 N N . LEU A 1 145 ? -11.064 -18.443 1.691 1.00 89.38 145 LEU A N 1
ATOM 1101 C CA . LEU A 1 145 ? -10.543 -17.850 0.462 1.00 89.38 145 LEU A CA 1
ATOM 1102 C C . LEU A 1 145 ? -11.226 -18.493 -0.745 1.00 89.38 145 LEU A C 1
ATOM 1104 O O . LEU A 1 145 ? -11.054 -19.686 -0.999 1.00 89.38 145 LEU A O 1
ATOM 1108 N N . GLU A 1 146 ? -11.972 -17.694 -1.504 1.00 89.00 146 GLU A N 1
ATOM 1109 C CA . GLU A 1 146 ? -12.433 -18.047 -2.847 1.00 89.00 146 GLU A CA 1
ATOM 1110 C C . GLU A 1 146 ? -11.495 -17.394 -3.857 1.00 89.00 146 GLU A C 1
ATOM 1112 O O . GLU A 1 146 ? -11.440 -16.172 -3.931 1.00 89.00 146 GLU A O 1
ATOM 1117 N N . ALA A 1 147 ? -10.751 -18.169 -4.642 1.00 87.50 147 ALA A N 1
ATOM 1118 C CA . ALA A 1 147 ? -9.843 -17.640 -5.653 1.00 87.50 147 ALA A CA 1
ATOM 1119 C C . ALA A 1 147 ? -10.151 -18.213 -7.040 1.00 87.50 147 ALA A C 1
ATOM 1121 O O . ALA A 1 147 ? -10.411 -19.401 -7.202 1.00 87.50 147 ALA A O 1
ATOM 1122 N N . SER A 1 148 ? -10.068 -17.356 -8.052 1.00 82.06 148 SER A N 1
ATOM 1123 C CA . SER A 1 148 ? -10.154 -17.695 -9.470 1.00 82.06 148 SER A CA 1
ATOM 1124 C C . SER A 1 148 ? -8.897 -17.199 -10.176 1.00 82.06 148 SER A C 1
ATOM 1126 O O . SER A 1 148 ? -8.432 -16.082 -9.939 1.00 82.06 148 SER A O 1
ATOM 1128 N N . ALA A 1 149 ? -8.324 -18.033 -11.036 1.00 85.44 149 ALA A N 1
ATOM 1129 C CA . ALA A 1 149 ? -7.149 -17.713 -11.831 1.00 85.44 149 ALA A CA 1
ATOM 1130 C C . ALA A 1 149 ? -7.372 -18.145 -13.281 1.00 85.44 149 ALA A C 1
ATOM 1132 O O . ALA A 1 149 ? -7.792 -19.271 -13.545 1.00 85.44 149 ALA A O 1
ATOM 1133 N N . LYS A 1 150 ? -7.069 -17.259 -14.227 1.00 81.69 150 LYS A N 1
ATOM 1134 C CA . LYS A 1 150 ? -7.187 -17.496 -15.666 1.00 81.69 150 LYS A CA 1
ATOM 1135 C C . LYS A 1 150 ? -5.869 -17.215 -16.359 1.00 81.69 150 LYS A C 1
ATOM 1137 O O . LYS A 1 150 ? -5.164 -16.277 -15.993 1.00 81.69 150 LYS A O 1
ATOM 1142 N N . SER A 1 151 ? -5.583 -17.989 -17.397 1.00 82.44 151 SER A N 1
ATOM 1143 C CA . SER A 1 151 ? -4.482 -17.729 -18.322 1.00 82.44 151 SER A CA 1
ATOM 1144 C C . SER A 1 151 ? -4.925 -18.080 -19.739 1.00 82.44 151 SER A C 1
ATOM 1146 O O . SER A 1 151 ? -5.219 -19.239 -20.043 1.00 82.44 151 SER A O 1
ATOM 1148 N N . GLY A 1 152 ? -5.042 -17.070 -20.604 1.00 76.69 152 GLY A N 1
ATOM 1149 C CA . GLY A 1 152 ? -5.556 -17.219 -21.970 1.00 76.69 152 GL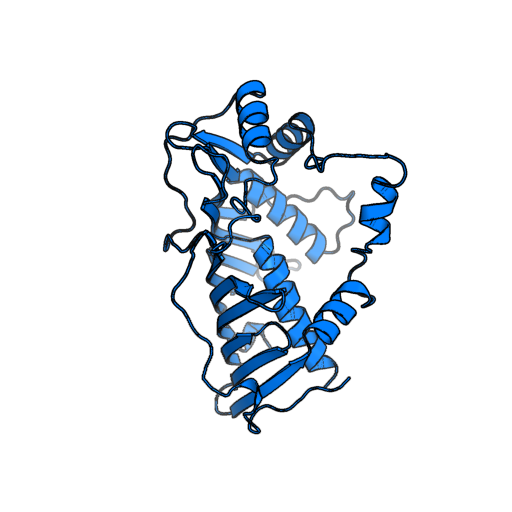Y A CA 1
ATOM 1150 C C . GLY A 1 152 ? -6.988 -17.776 -22.045 1.00 76.69 152 GLY A C 1
ATOM 1151 O O . GLY A 1 152 ? -7.955 -17.018 -22.066 1.00 76.69 152 GLY A O 1
ATOM 1152 N N . LYS A 1 153 ? -7.125 -19.106 -22.146 1.00 77.31 153 LYS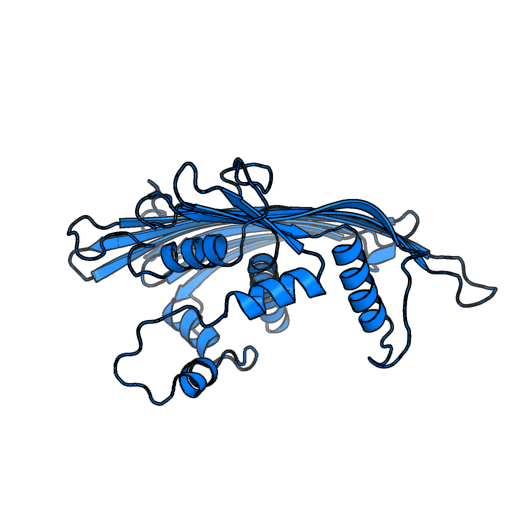 A N 1
ATOM 1153 C CA . LYS A 1 153 ? -8.417 -19.826 -22.202 1.00 77.31 153 LYS A CA 1
ATOM 1154 C C . LYS A 1 153 ? -8.679 -20.732 -21.001 1.00 77.31 153 LYS A C 1
ATOM 1156 O O . LYS A 1 153 ? -9.819 -21.153 -20.821 1.00 77.31 153 LYS A O 1
ATOM 1161 N N . ASP A 1 154 ? -7.652 -21.040 -20.219 1.00 80.94 154 ASP A N 1
ATOM 1162 C CA . ASP A 1 154 ? -7.776 -21.914 -19.061 1.00 80.94 154 ASP A CA 1
ATOM 1163 C C . ASP A 1 154 ? -8.228 -21.090 -17.850 1.00 80.94 154 ASP A C 1
ATOM 1165 O O . ASP A 1 154 ? -7.772 -19.962 -17.653 1.00 80.94 154 ASP A O 1
ATOM 1169 N N . SER A 1 155 ? -9.135 -21.653 -17.050 1.00 86.94 155 SER A N 1
ATOM 1170 C CA . SER A 1 155 ? -9.674 -21.059 -15.823 1.00 86.94 155 SER A CA 1
ATOM 1171 C C . SER A 1 155 ? -9.641 -22.110 -14.721 1.00 86.94 155 SER A C 1
ATOM 1173 O O . SER A 1 155 ? -10.046 -23.252 -14.946 1.00 86.94 155 SER A O 1
ATOM 1175 N N . GLN A 1 156 ? -9.170 -21.729 -13.540 1.00 85.38 156 GLN A N 1
ATOM 1176 C CA . GLN A 1 156 ? -9.175 -22.552 -12.340 1.00 85.38 156 GLN A CA 1
ATOM 1177 C C . GLN A 1 156 ? -9.777 -21.754 -11.189 1.00 85.38 156 GLN A C 1
ATOM 1179 O O . GLN A 1 156 ? -9.232 -20.725 -10.796 1.00 85.38 156 GLN A O 1
ATOM 1184 N N . ASP A 1 157 ? -10.851 -22.287 -10.619 1.00 87.56 157 ASP A N 1
ATOM 1185 C CA . ASP A 1 157 ? -11.489 -21.762 -9.417 1.00 87.56 157 ASP A CA 1
ATOM 1186 C C . ASP A 1 157 ? -11.187 -22.698 -8.237 1.00 87.56 157 ASP A C 1
ATOM 1188 O O . ASP A 1 157 ? -11.085 -23.919 -8.400 1.00 87.56 157 ASP A O 1
ATOM 1192 N N . VAL A 1 158 ? -11.006 -22.135 -7.046 1.00 87.00 158 VAL A N 1
ATOM 1193 C CA . VAL A 1 158 ? -10.701 -22.871 -5.818 1.00 87.00 158 VAL A CA 1
ATOM 1194 C C . VAL A 1 158 ? -11.327 -22.168 -4.613 1.00 87.00 158 VAL A C 1
ATOM 1196 O O . VAL A 1 158 ? -11.276 -20.946 -4.503 1.00 87.00 158 VAL A O 1
ATOM 1199 N N . LYS A 1 159 ? -11.902 -22.945 -3.692 1.00 87.88 159 LYS A N 1
ATOM 1200 C CA . LYS A 1 159 ? -12.361 -22.468 -2.385 1.00 87.88 159 LYS A CA 1
ATOM 1201 C C . LYS A 1 159 ? -11.627 -23.226 -1.290 1.00 87.88 159 LYS A C 1
ATOM 1203 O O . LYS A 1 159 ? -11.651 -24.458 -1.302 1.00 87.88 159 LYS A O 1
ATOM 1208 N N . VAL A 1 160 ? -10.996 -22.519 -0.356 1.00 85.75 160 VAL A N 1
ATOM 1209 C CA . VAL A 1 160 ? -10.256 -23.132 0.759 1.00 85.75 160 VAL A CA 1
ATOM 1210 C C . VAL A 1 160 ? -10.625 -22.509 2.100 1.00 85.75 160 VAL A C 1
ATOM 1212 O O . VAL A 1 160 ? -10.823 -21.298 2.190 1.00 85.75 160 VAL A O 1
ATOM 1215 N N . LYS A 1 161 ? -10.721 -23.353 3.128 1.00 87.69 161 LYS A N 1
ATOM 1216 C CA . LYS A 1 161 ? -10.931 -22.973 4.527 1.00 87.69 161 LYS A CA 1
ATOM 1217 C C . LYS A 1 161 ? -9.702 -23.398 5.327 1.00 87.69 161 LYS A C 1
ATOM 1219 O O . LYS A 1 161 ? -9.258 -24.539 5.205 1.00 87.69 161 LYS A O 1
ATOM 1224 N N . VAL A 1 162 ? -9.152 -22.484 6.117 1.00 81.56 162 VAL A N 1
ATOM 1225 C CA . VAL A 1 162 ? -7.916 -22.683 6.886 1.00 81.56 162 VAL A CA 1
ATOM 1226 C C . VAL A 1 162 ? -8.134 -22.174 8.306 1.00 81.56 162 VAL A C 1
ATOM 1228 O O . VAL A 1 162 ? -8.725 -21.112 8.493 1.00 81.56 162 VAL A O 1
ATOM 1231 N N . ASP A 1 163 ? -7.679 -22.922 9.306 1.00 78.38 163 ASP A N 1
ATOM 1232 C CA . ASP A 1 163 ? -7.720 -22.489 10.705 1.00 78.38 163 ASP A CA 1
ATOM 1233 C C . ASP A 1 163 ? -6.711 -21.346 10.940 1.00 78.38 163 ASP A C 1
ATOM 1235 O O . ASP A 1 163 ? -5.550 -21.414 10.518 1.00 78.38 163 ASP A O 1
ATOM 1239 N N . ILE A 1 164 ? -7.147 -20.269 11.596 1.00 70.12 164 ILE A N 1
ATOM 1240 C CA . ILE A 1 164 ? -6.309 -19.085 11.841 1.00 70.12 164 ILE A CA 1
ATOM 1241 C C . ILE A 1 164 ? -5.140 -19.423 12.775 1.00 70.12 164 ILE A C 1
ATOM 1243 O O . ILE A 1 164 ? -4.060 -18.847 12.629 1.00 70.12 164 ILE A O 1
ATOM 1247 N N . SER A 1 165 ? -5.289 -20.400 13.674 1.00 65.44 165 SER A N 1
ATOM 1248 C CA . SER A 1 165 ? -4.188 -20.873 14.520 1.00 65.44 165 SER A CA 1
ATOM 1249 C C . SER A 1 165 ? -3.091 -21.581 13.714 1.00 65.44 165 SER A C 1
ATOM 1251 O O . SER A 1 165 ? -1.914 -21.429 14.045 1.00 65.44 165 SER A O 1
ATOM 1253 N N . THR A 1 166 ? -3.431 -22.259 12.609 1.00 65.06 166 THR A N 1
ATOM 1254 C CA . THR A 1 166 ? -2.446 -22.811 11.662 1.00 65.06 166 THR A CA 1
ATOM 1255 C C . THR A 1 166 ? -1.681 -21.691 10.960 1.00 65.06 166 THR A C 1
ATOM 1257 O O . THR A 1 166 ? -0.453 -21.721 10.924 1.00 65.06 166 THR A O 1
ATOM 1260 N N . ILE A 1 167 ? -2.384 -20.660 10.474 1.00 62.59 167 ILE A N 1
ATOM 1261 C CA . ILE A 1 167 ? -1.765 -19.499 9.808 1.00 62.59 167 ILE A CA 1
ATOM 1262 C C . ILE A 1 167 ? -0.831 -18.754 10.773 1.00 62.59 167 ILE A C 1
ATOM 1264 O O . ILE A 1 167 ? 0.319 -18.473 10.437 1.00 62.59 167 ILE A O 1
ATOM 1268 N N . MET A 1 168 ? -1.296 -18.473 11.993 1.00 52.06 168 MET A N 1
ATOM 1269 C CA . MET A 1 168 ? -0.492 -17.830 13.037 1.00 52.06 168 MET A CA 1
ATOM 1270 C C . MET A 1 168 ? 0.708 -18.695 13.443 1.00 52.06 168 MET A C 1
ATOM 1272 O O . MET A 1 168 ? 1.803 -18.169 13.624 1.00 52.06 168 MET A O 1
ATOM 1276 N N . GLY A 1 169 ? 0.535 -20.017 13.534 1.00 47.81 169 GLY A N 1
ATOM 1277 C CA . GLY A 1 169 ? 1.616 -20.961 13.809 1.00 47.81 169 GLY A CA 1
ATOM 1278 C C . GLY A 1 169 ? 2.706 -20.947 12.733 1.00 47.81 169 GLY A C 1
ATOM 1279 O O . GLY A 1 169 ? 3.888 -20.855 13.062 1.00 47.81 169 GLY A O 1
ATOM 1280 N N . GLU A 1 170 ? 2.337 -20.972 11.452 1.00 47.81 170 GLU A N 1
ATOM 1281 C CA . GLU A 1 170 ? 3.311 -20.926 10.353 1.00 47.81 170 GLU A CA 1
ATOM 1282 C C . GLU A 1 170 ? 3.997 -19.557 10.220 1.00 47.81 170 GLU A C 1
ATOM 1284 O O . GLU A 1 170 ? 5.190 -19.509 9.921 1.00 47.81 170 GLU A O 1
ATOM 1289 N N . LEU A 1 171 ? 3.304 -18.453 10.521 1.00 40.03 171 LEU A N 1
ATOM 1290 C CA . LEU A 1 171 ? 3.913 -17.116 10.580 1.00 40.03 171 LEU A CA 1
ATOM 1291 C C . LEU A 1 171 ? 4.897 -16.959 11.754 1.00 40.03 171 LEU A C 1
ATOM 1293 O O . LEU A 1 171 ? 5.909 -16.279 11.609 1.00 40.03 171 LEU A O 1
ATOM 1297 N N . MET A 1 172 ? 4.624 -17.593 12.899 1.00 39.34 172 MET A N 1
ATOM 1298 C CA . MET A 1 172 ? 5.446 -17.495 14.116 1.00 39.34 172 MET A CA 1
ATOM 1299 C C . MET A 1 172 ? 6.629 -18.477 14.149 1.00 39.34 172 MET A C 1
ATOM 1301 O O . MET A 1 172 ? 7.609 -18.223 14.852 1.00 39.34 172 MET A O 1
ATOM 1305 N N . PHE A 1 173 ? 6.547 -19.602 13.425 1.00 40.69 173 PHE A N 1
ATOM 1306 C CA . PHE A 1 173 ? 7.530 -20.696 13.500 1.00 40.69 173 PHE A CA 1
ATOM 1307 C C . PHE A 1 173 ? 8.074 -21.182 12.139 1.00 40.69 173 PHE A C 1
ATOM 1309 O O . PHE A 1 173 ? 8.910 -22.086 12.107 1.00 40.69 173 PHE A O 1
ATOM 1316 N N . GLY A 1 174 ? 7.649 -20.600 11.011 1.00 35.47 174 GLY A N 1
ATOM 1317 C CA . GLY A 1 174 ? 8.148 -20.940 9.674 1.00 35.47 174 GLY A CA 1
ATOM 1318 C C . GLY A 1 174 ? 9.537 -20.358 9.368 1.00 35.47 174 GLY A C 1
ATOM 1319 O O . GLY A 1 174 ? 9.752 -19.150 9.451 1.00 35.47 174 GLY A O 1
ATOM 1320 N N . GLU A 1 175 ? 10.479 -21.205 8.933 1.00 39.06 175 GLU A N 1
ATOM 1321 C CA . GLU A 1 175 ? 11.928 -20.919 8.808 1.00 39.06 175 GLU A CA 1
ATOM 1322 C C . GLU A 1 175 ? 12.356 -19.842 7.769 1.00 39.06 175 GLU A C 1
ATOM 1324 O O . GLU A 1 175 ? 13.529 -19.776 7.398 1.00 39.06 175 GLU A O 1
ATOM 1329 N N . THR A 1 176 ? 11.455 -18.989 7.269 1.00 35.44 176 THR A N 1
ATOM 1330 C CA . THR A 1 176 ? 11.771 -17.941 6.269 1.00 35.44 176 THR A CA 1
ATOM 1331 C C . THR A 1 176 ? 11.483 -16.501 6.696 1.00 35.44 176 THR A C 1
ATOM 1333 O O . THR A 1 176 ? 11.776 -15.583 5.932 1.00 35.44 176 THR A O 1
ATOM 1336 N N . MET A 1 177 ? 11.016 -16.270 7.925 1.00 30.55 177 MET A N 1
ATOM 1337 C CA . MET A 1 177 ? 11.142 -14.967 8.585 1.00 30.55 177 MET A CA 1
ATOM 1338 C C . MET A 1 177 ? 11.817 -15.144 9.944 1.00 30.55 177 MET A C 1
ATOM 1340 O O . MET A 1 177 ? 11.191 -15.581 10.901 1.00 30.55 177 MET A O 1
ATOM 1344 N N . ASN A 1 178 ? 13.079 -14.716 10.069 1.00 29.94 178 ASN A N 1
ATOM 1345 C CA . ASN A 1 178 ? 13.678 -14.473 11.387 1.00 29.94 178 ASN A CA 1
ATOM 1346 C C . ASN A 1 178 ? 13.198 -13.126 11.961 1.00 29.94 178 ASN A C 1
ATOM 1348 O O . ASN A 1 178 ? 13.995 -12.297 12.389 1.00 29.94 178 ASN A O 1
ATOM 1352 N N . VAL A 1 179 ? 11.878 -12.931 11.977 1.00 35.75 179 VAL A N 1
ATOM 1353 C CA . VAL A 1 179 ? 11.208 -12.079 12.963 1.00 35.75 179 VAL A CA 1
ATOM 1354 C C . VAL A 1 179 ? 10.877 -13.003 14.130 1.00 35.75 179 VAL A C 1
ATOM 1356 O O . VAL A 1 179 ? 9.722 -13.283 14.439 1.00 35.75 179 VAL A O 1
ATOM 1359 N N . SER A 1 180 ? 11.915 -13.589 14.729 1.00 26.77 180 SER A N 1
ATOM 1360 C CA . SER A 1 180 ? 11.712 -14.412 15.910 1.00 26.77 180 SER A CA 1
ATOM 1361 C C . SER A 1 180 ? 11.132 -13.520 17.004 1.00 26.77 180 SER A C 1
ATOM 1363 O O . SER A 1 180 ? 11.656 -12.438 17.272 1.00 26.77 180 SER A O 1
ATOM 1365 N N . ALA A 1 181 ? 10.082 -13.986 17.684 1.00 30.95 181 ALA A N 1
ATOM 1366 C CA . ALA A 1 181 ? 9.599 -13.306 18.885 1.00 30.95 181 ALA A CA 1
ATOM 1367 C C . ALA A 1 181 ? 10.743 -13.151 19.904 1.00 30.95 181 ALA A C 1
ATOM 1369 O O . ALA A 1 181 ? 10.838 -12.133 20.570 1.00 30.95 181 ALA A O 1
ATOM 1370 N N . ALA A 1 182 ? 11.681 -14.106 19.944 1.00 28.33 182 ALA A N 1
ATOM 1371 C CA . ALA A 1 182 ? 12.918 -14.013 20.714 1.00 28.33 182 ALA A CA 1
ATOM 1372 C C . ALA A 1 182 ? 13.914 -12.941 20.220 1.00 28.33 182 ALA A C 1
ATOM 1374 O O . ALA A 1 182 ? 14.739 -12.520 21.013 1.00 28.33 182 ALA A O 1
ATOM 1375 N N . GLY A 1 183 ? 13.865 -12.485 18.965 1.00 26.91 183 GLY A N 1
ATOM 1376 C CA . GLY A 1 183 ? 14.645 -11.335 18.495 1.00 26.91 183 GLY A CA 1
ATOM 1377 C C . GLY A 1 183 ? 14.090 -10.025 19.052 1.00 26.91 183 GLY A C 1
ATOM 1378 O O . GLY A 1 183 ? 14.808 -9.288 19.718 1.00 26.91 183 GLY A O 1
ATOM 1379 N N . ILE A 1 184 ? 12.782 -9.802 18.879 1.00 30.38 184 ILE A N 1
ATOM 1380 C CA . ILE A 1 184 ? 12.081 -8.622 19.419 1.00 30.38 184 ILE A CA 1
ATOM 1381 C C . ILE A 1 184 ? 12.118 -8.613 20.960 1.00 30.38 184 ILE A C 1
ATOM 1383 O O . ILE A 1 184 ? 12.312 -7.565 21.566 1.00 30.38 184 ILE A O 1
ATOM 1387 N N . LEU A 1 185 ? 11.984 -9.778 21.608 1.00 26.64 185 LEU A N 1
ATOM 1388 C CA . LEU A 1 185 ? 11.942 -9.889 23.071 1.00 26.64 185 LEU A CA 1
ATOM 1389 C C . LEU A 1 185 ? 13.320 -9.991 23.748 1.00 26.64 185 LEU A C 1
ATOM 1391 O O . LEU A 1 185 ? 13.403 -9.720 24.945 1.00 26.64 185 LEU A O 1
ATOM 1395 N N . ALA A 1 186 ? 14.396 -10.362 23.040 1.00 29.05 186 ALA A N 1
ATOM 1396 C CA . ALA A 1 186 ? 15.746 -10.355 23.621 1.00 29.05 186 ALA A CA 1
ATOM 1397 C C . ALA A 1 186 ? 16.343 -8.943 23.697 1.00 29.05 186 ALA A C 1
ATOM 1399 O O . ALA A 1 186 ? 17.096 -8.670 24.628 1.00 29.05 186 ALA A O 1
ATOM 1400 N N . GLU A 1 187 ? 15.977 -8.033 22.789 1.00 31.33 187 GLU A N 1
ATOM 1401 C CA . GLU A 1 187 ? 16.360 -6.617 22.910 1.00 31.33 187 GLU A CA 1
ATOM 1402 C C . GLU A 1 187 ? 15.559 -5.882 24.004 1.00 31.33 187 GLU A C 1
ATOM 1404 O O . GLU A 1 187 ? 16.045 -4.903 24.563 1.00 31.33 187 GLU A O 1
ATOM 1409 N N . THR A 1 188 ? 14.396 -6.406 24.416 1.00 33.28 188 THR A N 1
ATOM 1410 C CA . THR A 1 188 ? 13.629 -5.923 25.588 1.00 33.28 188 THR A CA 1
ATOM 1411 C C . THR A 1 188 ? 13.865 -6.742 26.871 1.00 33.28 188 THR A C 1
ATOM 1413 O O . THR A 1 188 ? 13.140 -6.593 27.856 1.00 33.28 188 THR A O 1
ATOM 1416 N N . GLY A 1 189 ? 14.841 -7.652 26.870 1.00 25.75 189 GLY A N 1
ATOM 1417 C CA . GLY A 1 189 ? 14.976 -8.735 27.848 1.00 25.75 189 GLY A CA 1
ATOM 1418 C C . GLY A 1 189 ? 15.679 -8.401 29.170 1.00 25.75 189 GLY A C 1
ATOM 1419 O O . GLY A 1 189 ? 16.611 -9.122 29.503 1.00 25.75 189 GLY A O 1
ATOM 1420 N N . ASP A 1 190 ? 15.268 -7.339 29.884 1.00 28.53 190 ASP A N 1
ATOM 1421 C CA . ASP A 1 190 ? 15.361 -7.194 31.365 1.00 28.53 190 ASP A CA 1
ATOM 1422 C C . ASP A 1 190 ? 14.926 -5.780 31.847 1.00 28.53 190 ASP A C 1
ATOM 1424 O O . ASP A 1 190 ? 15.686 -5.049 32.487 1.00 28.53 190 ASP A O 1
ATOM 1428 N N . GLN A 1 191 ? 13.679 -5.363 31.576 1.00 28.64 191 GLN A N 1
ATOM 1429 C CA . GLN A 1 191 ? 13.053 -4.256 32.325 1.00 28.64 191 GLN A CA 1
ATOM 1430 C C . GLN A 1 191 ? 11.636 -4.586 32.805 1.00 28.64 191 GLN A C 1
ATOM 1432 O O . GLN A 1 191 ? 10.691 -4.723 32.028 1.00 28.64 191 GLN A O 1
ATOM 1437 N N . GLU A 1 192 ? 11.484 -4.655 34.130 1.00 27.11 192 GLU A N 1
ATOM 1438 C CA . GLU A 1 192 ? 10.183 -4.681 34.795 1.00 27.11 192 GLU A CA 1
ATOM 1439 C C . GLU A 1 192 ? 9.402 -3.396 34.460 1.00 27.11 192 GLU A C 1
ATOM 1441 O O . GLU A 1 192 ? 9.909 -2.287 34.622 1.00 27.11 192 GLU A O 1
ATOM 1446 N N . SER A 1 193 ? 8.136 -3.528 34.051 1.00 33.00 193 SER A N 1
ATOM 1447 C CA . SER A 1 193 ? 7.211 -2.406 33.789 1.00 33.00 193 SER A CA 1
ATOM 1448 C C . SER A 1 193 ? 7.628 -1.395 32.702 1.00 33.00 193 SER A C 1
ATOM 1450 O O . SER A 1 193 ? 7.307 -0.212 32.800 1.00 33.00 193 SER A O 1
ATOM 1452 N N . ALA A 1 194 ? 8.267 -1.854 31.622 1.00 24.81 194 ALA A N 1
ATOM 1453 C CA . ALA A 1 194 ? 8.435 -1.038 30.419 1.00 24.81 194 ALA A CA 1
ATOM 1454 C C . ALA A 1 194 ? 7.076 -0.705 29.762 1.00 24.81 194 ALA A C 1
ATOM 1456 O O . ALA A 1 194 ? 6.374 -1.585 29.259 1.00 24.81 194 ALA A O 1
ATOM 1457 N N . SER A 1 195 ? 6.713 0.579 29.731 1.00 27.17 195 SER A N 1
ATOM 1458 C CA . SER A 1 195 ? 5.722 1.105 28.786 1.00 27.17 195 SER A CA 1
ATOM 1459 C C . SER A 1 195 ? 6.271 0.982 27.365 1.00 27.17 195 SER A C 1
ATOM 1461 O O . SER A 1 195 ? 7.422 1.347 27.136 1.00 27.17 195 SER A O 1
ATOM 1463 N N . ALA A 1 196 ? 5.458 0.520 26.414 1.00 25.69 196 ALA A N 1
ATOM 1464 C CA . ALA A 1 196 ? 5.866 0.348 25.020 1.00 25.69 196 ALA A CA 1
ATOM 1465 C C . ALA A 1 196 ? 6.002 1.695 24.277 1.00 25.69 196 ALA A C 1
ATOM 1467 O O . ALA A 1 196 ? 5.152 2.054 23.466 1.00 25.69 196 ALA A O 1
ATOM 1468 N N . SER A 1 197 ? 7.078 2.432 24.561 1.00 31.06 197 SER A N 1
ATOM 1469 C CA . SER A 1 197 ? 7.581 3.492 23.684 1.00 31.06 197 SER A CA 1
ATOM 1470 C C . SER A 1 197 ? 8.012 2.889 22.349 1.00 31.06 197 SER A C 1
ATOM 1472 O O . SER A 1 197 ? 8.662 1.837 22.333 1.00 31.06 197 SER A O 1
ATOM 1474 N N . LEU A 1 198 ? 7.708 3.554 21.238 1.00 34.66 198 LEU A N 1
ATOM 1475 C CA . LEU A 1 198 ? 8.189 3.117 19.929 1.00 34.66 198 LEU A CA 1
ATOM 1476 C C . LEU A 1 198 ? 9.688 3.424 19.843 1.00 34.66 198 LEU A C 1
ATOM 1478 O O . LEU A 1 198 ? 10.091 4.581 19.853 1.00 34.66 198 LEU A O 1
ATOM 1482 N N . GLY A 1 199 ? 10.513 2.373 19.801 1.00 38.31 199 GLY A N 1
ATOM 1483 C CA . GLY A 1 199 ? 11.969 2.422 19.996 1.00 38.31 199 GLY A CA 1
ATOM 1484 C C . GLY A 1 199 ? 12.799 3.050 18.868 1.00 38.31 199 GLY A C 1
ATOM 1485 O O . GLY A 1 199 ? 13.854 2.520 18.543 1.00 38.31 199 GLY A O 1
ATOM 1486 N N . PHE A 1 200 ? 12.335 4.151 18.279 1.00 46.72 200 PHE A N 1
ATOM 1487 C CA . PHE A 1 200 ? 13.088 4.996 17.354 1.00 46.72 200 PHE A CA 1
ATOM 1488 C C . PHE A 1 200 ? 13.206 6.392 17.958 1.00 46.72 200 PHE A C 1
ATOM 1490 O O . PHE A 1 200 ? 12.190 7.028 18.245 1.00 46.72 200 PHE A O 1
ATOM 1497 N N . SER A 1 201 ? 14.424 6.904 18.139 1.00 65.50 201 SER A N 1
ATOM 1498 C CA . SER A 1 201 ? 14.574 8.299 18.543 1.00 65.50 201 SER A CA 1
ATOM 1499 C C . SER A 1 201 ? 14.198 9.241 17.396 1.00 65.50 201 SER A C 1
ATOM 1501 O O . SER A 1 201 ? 14.368 8.946 16.210 1.00 65.50 201 SER A O 1
ATOM 1503 N N . VAL A 1 202 ? 13.704 10.426 17.757 1.00 69.88 202 VAL A N 1
ATOM 1504 C CA . VAL A 1 202 ? 13.405 11.492 16.788 1.00 69.88 202 VAL A CA 1
ATOM 1505 C C . VAL A 1 202 ? 14.681 11.949 16.071 1.00 69.88 202 VAL A C 1
ATOM 1507 O O . VAL A 1 202 ? 14.623 12.357 14.918 1.00 69.88 202 VAL A O 1
ATOM 1510 N N . GLU A 1 203 ? 15.835 11.832 16.733 1.00 70.56 203 GLU A N 1
ATOM 1511 C CA . GLU A 1 203 ? 17.155 12.124 16.172 1.00 70.56 203 GLU A CA 1
ATOM 1512 C C . GLU A 1 203 ? 17.510 11.126 15.055 1.00 70.56 203 GLU A C 1
ATOM 1514 O O . GLU A 1 203 ? 17.714 11.556 13.924 1.00 70.56 203 GLU A O 1
ATOM 1519 N N . GLU A 1 204 ? 17.430 9.811 15.298 1.00 66.94 204 GLU A N 1
ATOM 1520 C CA . GLU A 1 204 ? 17.641 8.771 14.268 1.00 66.94 204 GLU A CA 1
ATOM 1521 C C . GLU A 1 204 ? 16.659 8.895 13.089 1.00 66.94 204 GLU A C 1
ATOM 1523 O O . GLU A 1 204 ? 17.037 8.700 11.934 1.00 66.94 204 GLU A O 1
ATOM 1528 N N . PHE A 1 205 ? 15.395 9.248 13.352 1.00 67.94 205 PHE A N 1
ATOM 1529 C CA . PHE A 1 205 ? 14.396 9.461 12.299 1.00 67.94 205 PHE A CA 1
ATOM 1530 C C . PHE A 1 205 ? 14.711 10.693 11.431 1.00 67.94 205 PHE A C 1
ATOM 1532 O O . PHE A 1 205 ? 14.560 10.643 10.208 1.00 67.94 205 PHE A O 1
ATOM 1539 N N . MET A 1 206 ? 15.189 11.784 12.041 1.00 72.75 206 MET A N 1
ATOM 1540 C CA . MET A 1 206 ? 15.650 12.980 11.327 1.00 72.75 206 MET A CA 1
ATOM 1541 C C . MET A 1 206 ? 16.958 12.719 10.560 1.00 72.75 206 MET A C 1
ATOM 1543 O O . MET A 1 206 ? 17.093 13.182 9.427 1.00 72.75 206 MET A O 1
ATOM 1547 N N . GLU A 1 207 ? 17.896 11.948 11.120 1.00 73.31 207 GLU A N 1
ATOM 1548 C CA . GLU A 1 207 ? 19.122 11.523 10.428 1.00 73.31 207 GLU A CA 1
ATOM 1549 C C . GLU A 1 207 ? 18.811 10.634 9.217 1.00 73.31 207 GLU A C 1
ATOM 1551 O O . GLU A 1 207 ? 19.340 10.872 8.130 1.00 73.31 207 GLU A O 1
ATOM 1556 N N . PHE A 1 208 ? 17.897 9.668 9.357 1.00 70.62 208 PHE A N 1
ATOM 1557 C CA . PHE A 1 208 ? 17.417 8.841 8.246 1.00 70.62 208 PHE A CA 1
ATOM 1558 C C . PHE A 1 208 ? 16.743 9.687 7.155 1.00 70.62 208 PHE A C 1
ATOM 1560 O O . PHE A 1 208 ? 17.039 9.529 5.968 1.00 70.62 208 PHE A O 1
ATOM 1567 N N . ALA A 1 209 ? 15.874 10.629 7.534 1.00 73.75 209 ALA A N 1
ATOM 1568 C CA . ALA A 1 209 ? 15.260 11.547 6.580 1.00 73.75 209 ALA A CA 1
ATOM 1569 C C . ALA A 1 209 ? 16.315 12.389 5.835 1.00 73.75 209 ALA A C 1
ATOM 1571 O O . ALA A 1 209 ? 16.222 12.548 4.617 1.00 73.75 209 ALA A O 1
ATOM 1572 N N . ALA A 1 210 ? 17.360 12.854 6.527 1.00 79.19 210 ALA A N 1
ATOM 1573 C CA . ALA A 1 210 ? 18.464 13.593 5.922 1.00 79.19 210 ALA A CA 1
ATOM 1574 C C . ALA A 1 210 ? 19.342 12.728 4.992 1.00 79.19 210 ALA A C 1
ATOM 1576 O O . ALA A 1 210 ? 19.662 13.169 3.889 1.00 79.19 210 ALA A O 1
ATOM 1577 N N . GLU A 1 211 ? 19.700 11.493 5.372 1.00 72.25 211 GLU A N 1
ATOM 1578 C CA . GLU A 1 211 ? 20.486 10.572 4.527 1.00 72.25 211 GLU A CA 1
ATOM 1579 C C . GLU A 1 211 ? 19.776 10.295 3.189 1.00 72.25 211 GLU A C 1
ATOM 1581 O O . GLU A 1 211 ? 20.385 10.320 2.107 1.00 72.25 211 GLU A O 1
ATOM 1586 N N . TRP A 1 212 ? 18.463 10.064 3.252 1.00 69.19 212 TRP A N 1
ATOM 1587 C CA . TRP A 1 212 ? 17.646 9.675 2.105 1.00 69.19 212 TRP A CA 1
ATOM 1588 C C . TRP A 1 212 ? 17.000 10.854 1.368 1.00 69.19 212 TRP A C 1
ATOM 1590 O O . TRP A 1 212 ? 16.356 10.628 0.346 1.00 69.19 212 TRP A O 1
ATOM 1600 N N . ASN A 1 213 ? 17.223 12.101 1.797 1.00 76.19 213 ASN A N 1
ATOM 1601 C CA . ASN A 1 213 ? 16.574 13.316 1.279 1.00 76.19 213 ASN A CA 1
ATOM 1602 C C . ASN A 1 213 ? 15.032 13.200 1.273 1.00 76.19 213 ASN A C 1
ATOM 1604 O O . ASN A 1 213 ? 14.386 13.292 0.220 1.00 76.19 213 ASN A O 1
ATOM 1608 N N . LEU A 1 214 ? 14.460 12.927 2.445 1.00 79.00 214 LEU A N 1
ATOM 1609 C CA . LEU A 1 214 ? 13.020 12.886 2.680 1.00 79.00 214 LEU A CA 1
ATOM 1610 C C . LEU A 1 214 ? 12.564 14.191 3.345 1.00 79.00 214 LEU A C 1
ATOM 1612 O O . LEU A 1 214 ? 13.009 14.518 4.443 1.00 79.00 214 LEU A O 1
ATOM 1616 N N . ASP A 1 215 ? 11.629 14.902 2.720 1.00 88.44 215 ASP A N 1
ATOM 1617 C CA . ASP A 1 215 ? 10.981 16.065 3.324 1.00 88.44 215 ASP A CA 1
ATOM 1618 C C . ASP A 1 215 ? 9.974 15.594 4.385 1.00 88.44 215 ASP A C 1
ATOM 1620 O O . ASP A 1 215 ? 9.035 14.852 4.072 1.00 88.44 215 ASP A O 1
ATOM 1624 N N . ILE A 1 216 ? 10.119 16.058 5.629 1.00 88.69 216 ILE A N 1
ATOM 1625 C CA . ILE A 1 216 ? 9.124 15.849 6.690 1.00 88.69 216 ILE A CA 1
ATOM 1626 C C . ILE A 1 216 ? 8.152 17.034 6.699 1.00 88.69 216 ILE A C 1
ATOM 1628 O O . ILE A 1 216 ? 8.551 18.196 6.681 1.00 88.69 216 ILE A O 1
ATOM 1632 N N . GLY A 1 217 ? 6.856 16.739 6.746 1.00 93.19 217 GLY A N 1
ATOM 1633 C CA . GLY A 1 217 ? 5.778 17.708 6.891 1.00 93.19 217 GLY A CA 1
ATOM 1634 C C . GLY A 1 217 ? 4.873 17.362 8.070 1.00 93.19 217 GLY A C 1
ATOM 1635 O O . GLY A 1 217 ? 4.450 16.220 8.217 1.00 93.19 217 GLY A O 1
ATOM 1636 N N . LEU A 1 218 ? 4.516 18.360 8.870 1.00 95.12 218 LEU A N 1
ATOM 1637 C CA . LEU A 1 218 ? 3.591 18.257 9.996 1.00 95.12 218 LEU A CA 1
ATOM 1638 C C . LEU A 1 218 ? 2.428 19.246 9.819 1.00 95.12 218 LEU A C 1
ATOM 1640 O O . LEU A 1 218 ? 2.629 20.392 9.413 1.00 95.12 218 LEU A O 1
ATOM 1644 N N . ASP A 1 219 ? 1.211 18.808 10.136 1.00 95.38 219 ASP A N 1
ATOM 1645 C CA . ASP A 1 219 ? 0.026 19.653 10.320 1.00 95.38 219 ASP A CA 1
ATOM 1646 C C . ASP A 1 219 ? -0.682 19.250 11.623 1.00 95.38 219 ASP A C 1
ATOM 1648 O O . ASP A 1 219 ? -1.166 18.127 11.761 1.00 95.38 219 ASP A O 1
ATOM 1652 N N . THR A 1 220 ? -0.721 20.178 12.581 1.00 93.94 220 THR A N 1
ATOM 1653 C CA . THR A 1 220 ? -1.340 20.028 13.912 1.00 93.94 220 THR A CA 1
ATOM 1654 C C . THR A 1 220 ? -2.653 20.811 14.056 1.00 93.94 220 THR A C 1
ATOM 1656 O O . THR A 1 220 ? -3.147 21.020 15.164 1.00 93.94 220 THR A O 1
ATOM 1659 N N . SER A 1 221 ? -3.227 21.305 12.949 1.00 92.25 221 SER A N 1
ATOM 1660 C CA . SER A 1 221 ? -4.424 22.163 12.993 1.00 92.25 221 SER A CA 1
ATOM 1661 C C . SER A 1 221 ? -5.722 21.418 13.333 1.00 92.25 221 SER A C 1
ATOM 1663 O O . SER A 1 221 ? -6.660 22.026 13.855 1.00 92.25 221 SER A O 1
ATOM 1665 N N . ASP A 1 222 ? -5.775 20.108 13.075 1.00 89.56 222 ASP A N 1
ATOM 1666 C CA . ASP A 1 222 ? -6.916 19.241 13.375 1.00 89.56 222 ASP A CA 1
ATOM 1667 C C . ASP A 1 222 ? -6.453 17.798 13.639 1.00 89.56 222 ASP A C 1
ATOM 1669 O O . ASP A 1 222 ? -6.379 16.975 12.725 1.00 89.56 222 ASP A O 1
ATOM 1673 N N . GLY A 1 223 ? -6.080 17.527 14.894 1.00 89.12 223 GLY A N 1
ATOM 1674 C CA . GLY A 1 223 ? -5.344 16.319 15.271 1.00 89.12 223 GLY A CA 1
ATOM 1675 C C . GLY A 1 223 ? -3.866 16.432 14.900 1.00 89.12 223 GLY A C 1
ATOM 1676 O O . GLY A 1 223 ? -3.330 17.540 14.840 1.00 89.12 223 GLY A O 1
ATOM 1677 N N . VAL A 1 224 ? -3.214 15.302 14.633 1.00 88.19 224 VAL A N 1
ATOM 1678 C CA . VAL A 1 224 ? -1.823 15.250 14.161 1.00 88.19 224 VAL A CA 1
ATOM 1679 C C . VAL A 1 224 ? -1.775 14.561 12.810 1.00 88.19 224 VAL A C 1
ATOM 1681 O O . VAL A 1 224 ? -2.191 13.414 12.677 1.00 88.19 224 VAL A O 1
ATOM 1684 N N . LYS A 1 225 ? -1.227 15.253 11.809 1.00 91.56 225 LYS A N 1
ATOM 1685 C CA . LYS A 1 225 ? -0.942 14.710 10.480 1.00 91.56 225 LYS A CA 1
ATOM 1686 C C . LYS A 1 225 ? 0.546 14.815 10.189 1.00 91.56 225 LYS A C 1
ATOM 1688 O O . LYS A 1 225 ? 1.071 15.917 10.039 1.00 91.56 225 LYS A O 1
ATOM 1693 N N . LEU A 1 226 ? 1.201 13.674 10.033 1.00 86.50 226 LEU A N 1
ATOM 1694 C CA . LEU A 1 226 ? 2.562 13.576 9.517 1.00 86.50 226 LEU A CA 1
ATOM 1695 C C . LEU A 1 226 ? 2.534 13.279 8.015 1.00 86.50 226 LEU A C 1
ATOM 1697 O O . LEU A 1 226 ? 1.639 12.589 7.523 1.00 86.50 226 LEU A O 1
ATOM 1701 N N . ARG A 1 227 ? 3.538 13.787 7.302 1.00 90.50 227 ARG A N 1
ATOM 1702 C CA . ARG A 1 227 ? 3.883 13.446 5.923 1.00 90.50 227 ARG A CA 1
ATOM 1703 C C . ARG A 1 227 ? 5.396 13.254 5.813 1.00 90.50 227 ARG A C 1
ATOM 1705 O O . ARG A 1 227 ? 6.147 14.105 6.268 1.00 90.50 227 ARG A O 1
ATOM 1712 N N . LEU A 1 228 ? 5.834 12.192 5.155 1.00 83.81 228 LEU A N 1
ATOM 1713 C CA . LEU A 1 228 ? 7.166 12.063 4.559 1.00 83.81 228 LEU A CA 1
ATOM 1714 C C . LEU A 1 228 ? 7.032 12.230 3.045 1.00 83.81 228 LEU A C 1
ATOM 1716 O O . LEU A 1 228 ? 6.031 11.803 2.470 1.00 83.81 228 LEU A O 1
ATOM 1720 N N . THR A 1 229 ? 8.016 12.811 2.368 1.00 85.31 229 THR A N 1
ATOM 1721 C CA . THR A 1 229 ? 8.026 12.905 0.900 1.00 85.31 229 THR A CA 1
ATOM 1722 C C . THR A 1 229 ? 9.428 12.682 0.352 1.00 85.31 229 THR A C 1
ATOM 1724 O O . THR A 1 229 ? 10.361 13.354 0.765 1.00 85.31 229 THR A O 1
ATOM 1727 N N . ALA A 1 230 ? 9.597 11.740 -0.575 1.00 79.81 230 ALA A N 1
ATOM 1728 C CA . ALA A 1 230 ? 10.893 11.459 -1.182 1.00 79.81 230 ALA A CA 1
ATOM 1729 C C . ALA A 1 230 ? 11.184 12.399 -2.356 1.00 79.81 230 ALA A C 1
ATOM 1731 O O . ALA A 1 230 ? 10.357 12.564 -3.258 1.00 79.81 230 ALA A O 1
ATOM 1732 N N . SER A 1 231 ? 12.395 12.951 -2.376 1.00 75.38 231 SER A N 1
ATOM 1733 C CA . SER A 1 231 ? 12.904 13.735 -3.500 1.00 75.38 231 SER A CA 1
ATOM 1734 C C . SER A 1 231 ? 13.184 12.870 -4.742 1.00 75.38 231 SER A C 1
ATOM 1736 O O . SER A 1 231 ? 13.361 11.651 -4.668 1.00 75.38 231 SER A O 1
ATOM 1738 N N . GLN A 1 232 ? 13.328 13.509 -5.909 1.00 77.38 232 GLN A N 1
ATOM 1739 C CA . GLN A 1 232 ? 13.817 12.834 -7.121 1.00 77.38 232 GLN A CA 1
ATOM 1740 C C . GLN A 1 232 ? 15.215 12.212 -6.913 1.00 77.38 232 GLN A C 1
ATOM 1742 O O . GLN A 1 232 ? 15.508 11.161 -7.481 1.00 77.38 232 GLN A O 1
ATOM 1747 N N . GLU A 1 233 ? 16.062 12.812 -6.070 1.00 78.69 233 GLU A N 1
ATOM 1748 C CA . GLU A 1 233 ? 17.384 12.266 -5.743 1.00 78.69 233 GLU A CA 1
ATOM 1749 C C . GLU A 1 233 ? 17.277 10.966 -4.930 1.00 78.69 233 GLU A C 1
ATOM 1751 O O . GLU A 1 233 ? 18.032 10.030 -5.185 1.00 78.69 233 GLU A O 1
ATOM 1756 N N . THR A 1 234 ? 16.296 10.850 -4.026 1.00 76.38 234 THR A N 1
ATOM 1757 C CA . THR A 1 234 ? 15.988 9.605 -3.301 1.00 76.38 234 THR A CA 1
ATOM 1758 C C . THR A 1 234 ? 15.700 8.457 -4.269 1.00 76.38 234 THR A C 1
ATOM 1760 O O . THR A 1 234 ? 16.261 7.369 -4.136 1.00 76.38 234 THR A O 1
ATOM 1763 N N . PHE A 1 235 ? 14.874 8.703 -5.291 1.00 73.00 235 PHE A N 1
ATOM 1764 C CA . PHE A 1 235 ? 14.581 7.705 -6.322 1.00 73.00 235 PHE A CA 1
ATOM 1765 C C . PHE A 1 235 ? 15.832 7.311 -7.114 1.00 73.00 235 PHE A C 1
ATOM 1767 O O . PHE A 1 235 ? 16.051 6.122 -7.342 1.00 73.00 235 PHE A O 1
ATOM 1774 N N . THR A 1 236 ? 16.688 8.268 -7.483 1.00 75.12 236 THR A N 1
ATOM 1775 C CA . THR A 1 236 ? 17.960 7.980 -8.167 1.00 75.12 236 THR A CA 1
ATOM 1776 C C . THR A 1 236 ? 18.924 7.179 -7.280 1.00 75.12 236 THR A C 1
ATOM 1778 O O . THR A 1 236 ? 19.501 6.199 -7.754 1.00 75.12 236 THR A O 1
ATOM 1781 N N . LYS A 1 237 ? 19.045 7.509 -5.981 1.00 71.88 237 LYS A N 1
ATOM 1782 C CA . LYS A 1 237 ? 19.809 6.733 -4.979 1.00 71.88 237 LYS A CA 1
ATOM 1783 C C . LYS A 1 237 ? 19.326 5.272 -4.929 1.00 71.88 237 LYS A C 1
ATOM 1785 O O . LYS A 1 237 ? 20.136 4.351 -5.059 1.00 71.88 237 LYS A O 1
ATOM 1790 N N . ILE A 1 238 ? 18.011 5.054 -4.815 1.00 71.88 238 ILE A N 1
ATOM 1791 C CA . ILE A 1 238 ? 17.393 3.716 -4.766 1.00 71.88 238 ILE A CA 1
ATOM 1792 C C . ILE A 1 238 ? 17.609 2.947 -6.079 1.00 71.88 238 ILE A C 1
ATOM 1794 O O . ILE A 1 238 ? 18.044 1.794 -6.049 1.00 71.88 238 ILE A O 1
ATOM 1798 N N . LEU A 1 239 ? 17.355 3.569 -7.235 1.00 71.56 239 LEU A N 1
ATOM 1799 C CA . LEU A 1 239 ? 17.533 2.933 -8.545 1.00 71.56 239 LEU A CA 1
ATOM 1800 C C . LEU A 1 239 ? 18.991 2.525 -8.783 1.00 71.56 239 LEU A C 1
ATOM 1802 O O . LEU A 1 239 ? 19.238 1.394 -9.200 1.00 71.56 239 LEU A O 1
ATOM 1806 N N . ASN A 1 240 ? 19.958 3.382 -8.440 1.00 69.62 240 ASN A N 1
ATOM 1807 C CA . ASN A 1 240 ? 21.379 3.041 -8.505 1.00 69.62 240 ASN A CA 1
ATOM 1808 C C . ASN A 1 240 ? 21.723 1.826 -7.621 1.00 69.62 240 ASN A C 1
ATOM 1810 O O . ASN A 1 240 ? 22.429 0.921 -8.072 1.00 69.62 240 ASN A O 1
ATOM 1814 N N . ALA A 1 241 ? 21.194 1.746 -6.395 1.00 67.31 241 ALA A N 1
ATOM 1815 C CA . ALA A 1 241 ? 21.408 0.599 -5.508 1.00 67.31 241 ALA A CA 1
ATOM 1816 C C . ALA A 1 241 ? 20.799 -0.709 -6.059 1.00 67.31 241 ALA A C 1
ATOM 1818 O O . ALA A 1 241 ? 21.436 -1.767 -6.004 1.00 67.31 241 ALA A O 1
ATOM 1819 N N . VAL A 1 242 ? 19.597 -0.645 -6.642 1.00 67.00 242 VAL A N 1
ATOM 1820 C CA . VAL A 1 242 ? 18.927 -1.796 -7.274 1.00 67.00 242 VAL A CA 1
ATOM 1821 C C . VAL A 1 242 ? 19.681 -2.259 -8.526 1.00 67.00 242 VAL A C 1
ATOM 1823 O O . VAL A 1 242 ? 19.970 -3.450 -8.653 1.00 67.00 242 VAL A O 1
ATOM 1826 N N . LEU A 1 243 ? 20.077 -1.340 -9.411 1.00 67.75 243 LEU A N 1
ATOM 1827 C CA . LEU A 1 243 ? 20.872 -1.641 -10.608 1.00 67.75 243 LEU A CA 1
ATOM 1828 C C . LEU A 1 243 ? 22.215 -2.295 -10.254 1.00 67.75 243 LEU A C 1
ATOM 1830 O O . LEU A 1 243 ? 22.576 -3.315 -10.844 1.00 67.75 243 LEU A O 1
ATOM 1834 N N . LYS A 1 244 ? 22.918 -1.771 -9.241 1.00 68.81 244 LYS A N 1
ATOM 1835 C CA . LYS A 1 244 ? 24.175 -2.335 -8.721 1.00 68.81 244 LYS A CA 1
ATOM 1836 C C . LYS A 1 244 ? 24.010 -3.791 -8.271 1.00 68.81 244 LYS A C 1
ATOM 1838 O O . LYS A 1 244 ? 24.864 -4.627 -8.569 1.00 68.81 244 LYS A O 1
ATOM 1843 N N . LYS A 1 245 ? 22.891 -4.101 -7.601 1.00 65.50 245 LYS A N 1
ATOM 1844 C CA . LYS A 1 245 ? 22.527 -5.455 -7.153 1.00 65.50 245 LYS A CA 1
ATOM 1845 C C . LYS A 1 245 ? 22.183 -6.382 -8.325 1.00 65.50 245 LYS A C 1
ATOM 1847 O O . LYS A 1 245 ? 22.648 -7.517 -8.335 1.00 65.50 245 LYS A O 1
ATOM 1852 N N . ILE A 1 246 ? 21.430 -5.906 -9.321 1.00 64.62 246 ILE A N 1
ATOM 1853 C CA . ILE A 1 246 ? 21.094 -6.672 -10.539 1.00 64.62 246 ILE A CA 1
ATOM 1854 C C . ILE A 1 246 ? 22.364 -7.025 -11.327 1.00 64.62 246 ILE A C 1
ATOM 1856 O O . ILE A 1 246 ? 22.568 -8.183 -11.685 1.00 64.62 246 ILE A O 1
ATOM 1860 N N . MET A 1 247 ? 23.271 -6.063 -11.515 1.00 67.31 247 MET A N 1
ATOM 1861 C CA . MET A 1 247 ? 24.572 -6.281 -12.165 1.00 67.31 247 MET A CA 1
ATOM 1862 C C . MET A 1 247 ? 25.591 -7.034 -11.289 1.00 67.31 247 MET A C 1
ATOM 1864 O O . MET A 1 247 ? 26.733 -7.217 -11.704 1.00 67.31 247 MET A O 1
ATOM 1868 N N . SER A 1 248 ? 25.196 -7.504 -10.097 1.00 74.38 248 SER A N 1
ATOM 1869 C CA . SER A 1 248 ? 26.040 -8.274 -9.167 1.00 74.38 248 SER A CA 1
ATOM 1870 C C . SER A 1 248 ? 27.368 -7.587 -8.804 1.00 74.38 248 SER A C 1
ATOM 1872 O O . SER A 1 248 ? 28.368 -8.249 -8.517 1.00 74.38 248 SER A O 1
ATOM 1874 N N . LEU A 1 249 ? 27.393 -6.251 -8.814 1.00 70.69 249 LEU A N 1
ATOM 1875 C CA . LEU A 1 249 ? 28.587 -5.467 -8.510 1.00 70.69 249 LEU A CA 1
ATOM 1876 C C . LEU A 1 249 ? 28.841 -5.447 -6.992 1.00 70.69 249 LEU A C 1
ATOM 1878 O O . LEU A 1 249 ? 27.898 -5.277 -6.214 1.00 70.69 249 LEU A O 1
ATOM 1882 N N . PRO A 1 250 ? 30.101 -5.578 -6.533 1.00 73.06 250 PRO A N 1
ATOM 1883 C CA . PRO A 1 250 ? 30.408 -5.563 -5.108 1.00 73.06 250 PRO A CA 1
ATOM 1884 C C . PRO A 1 250 ? 30.069 -4.201 -4.491 1.00 73.06 250 PRO A C 1
ATOM 1886 O O . PRO A 1 250 ? 30.199 -3.158 -5.134 1.00 73.06 250 PRO A O 1
ATOM 1889 N N . ALA A 1 251 ? 29.673 -4.196 -3.215 1.00 65.88 251 ALA A N 1
ATOM 1890 C CA . ALA A 1 251 ? 29.218 -2.988 -2.518 1.00 65.88 251 ALA A CA 1
ATOM 1891 C C . ALA A 1 251 ? 30.236 -1.827 -2.567 1.00 65.88 251 ALA A C 1
ATOM 1893 O O . ALA A 1 251 ? 29.831 -0.670 -2.653 1.00 65.88 251 ALA A O 1
ATOM 1894 N N . SER A 1 252 ? 31.535 -2.140 -2.601 1.00 70.06 252 SER A N 1
ATOM 1895 C CA . SER A 1 252 ? 32.653 -1.193 -2.694 1.00 70.06 252 SER A CA 1
ATOM 1896 C C . SER A 1 252 ? 32.957 -0.658 -4.102 1.00 70.06 252 SER A C 1
ATOM 1898 O O . SER A 1 252 ? 33.770 0.255 -4.226 1.00 70.06 252 SER A O 1
ATOM 1900 N N . ALA A 1 253 ? 32.340 -1.183 -5.167 1.00 70.44 253 ALA A N 1
ATOM 1901 C CA . ALA A 1 253 ? 32.515 -0.623 -6.506 1.00 70.44 253 ALA A CA 1
ATOM 1902 C C . ALA A 1 253 ? 31.843 0.754 -6.605 1.00 70.44 253 ALA A C 1
ATOM 1904 O O . ALA A 1 253 ? 30.678 0.908 -6.230 1.00 70.44 253 ALA A O 1
ATOM 1905 N N . SER A 1 254 ? 32.543 1.741 -7.161 1.00 71.56 254 SER A N 1
ATOM 1906 C CA . SER A 1 254 ? 31.924 2.981 -7.629 1.00 71.56 254 SER A CA 1
ATOM 1907 C C . SER A 1 254 ? 30.945 2.642 -8.755 1.00 71.56 254 SER A C 1
ATOM 1909 O O . SER A 1 254 ? 31.362 2.137 -9.798 1.00 71.56 254 SER A O 1
ATOM 1911 N N . PHE A 1 255 ? 29.657 2.888 -8.538 1.00 71.62 255 PHE A N 1
ATOM 1912 C CA . PHE A 1 255 ? 28.612 2.664 -9.527 1.00 71.62 255 PHE A CA 1
ATOM 1913 C C . PHE A 1 255 ? 27.611 3.811 -9.444 1.00 71.62 255 PHE A C 1
ATOM 1915 O O . PHE A 1 255 ? 27.042 4.043 -8.378 1.00 71.62 255 PHE A O 1
ATOM 1922 N N . ASP A 1 256 ? 27.420 4.500 -10.563 1.00 78.44 256 ASP A N 1
ATOM 1923 C CA . ASP A 1 256 ? 26.450 5.573 -10.723 1.00 78.44 256 ASP A CA 1
ATOM 1924 C C . ASP A 1 256 ? 25.957 5.573 -12.177 1.00 78.44 256 ASP A C 1
ATOM 1926 O O . ASP A 1 256 ? 26.760 5.552 -13.112 1.00 78.44 256 ASP A O 1
ATOM 1930 N N . MET A 1 257 ? 24.639 5.553 -12.358 1.00 74.56 257 MET A N 1
ATOM 1931 C CA . MET A 1 257 ? 23.950 5.683 -13.640 1.00 74.56 257 MET A CA 1
ATOM 1932 C C . MET A 1 257 ? 23.001 6.893 -13.657 1.00 74.56 257 MET A C 1
ATOM 1934 O O . MET A 1 257 ? 22.094 6.938 -14.481 1.00 74.56 257 MET A O 1
ATOM 1938 N N . SER A 1 258 ? 23.204 7.903 -12.802 1.00 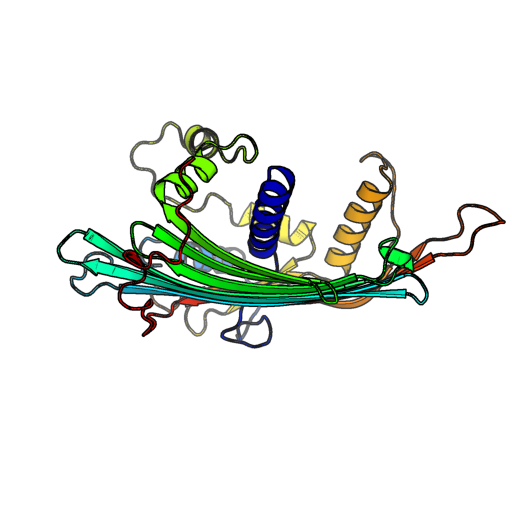80.12 258 SER A N 1
ATOM 1939 C CA . SER A 1 258 ? 22.368 9.119 -12.764 1.00 80.12 258 SER A CA 1
ATOM 1940 C C . SER A 1 258 ? 22.253 9.796 -14.141 1.00 80.12 258 SER A C 1
ATOM 1942 O O . SER A 1 258 ? 21.145 10.074 -14.591 1.00 80.12 258 SER A O 1
ATOM 1944 N N . ASP A 1 259 ? 23.361 9.910 -14.886 1.00 82.19 259 ASP A N 1
ATOM 1945 C CA . ASP A 1 259 ? 23.418 10.409 -16.279 1.00 82.19 259 ASP A CA 1
ATOM 1946 C C . ASP A 1 259 ? 22.730 9.493 -17.324 1.00 82.19 259 ASP A C 1
ATOM 1948 O O . ASP A 1 259 ? 22.797 9.735 -18.534 1.00 82.19 259 ASP A O 1
ATOM 1952 N N . ARG A 1 260 ? 22.118 8.389 -16.888 1.00 79.12 260 ARG A N 1
ATOM 1953 C CA . ARG A 1 260 ? 21.334 7.440 -17.695 1.00 79.12 260 ARG A CA 1
ATOM 1954 C C . ARG A 1 260 ? 19.923 7.210 -17.150 1.00 79.12 260 ARG A C 1
ATOM 1956 O O . ARG A 1 260 ? 19.146 6.533 -17.817 1.00 79.12 260 ARG A O 1
ATOM 1963 N N . ILE A 1 261 ? 19.581 7.779 -15.992 1.00 81.38 261 ILE A N 1
ATOM 1964 C CA . ILE A 1 261 ? 18.272 7.666 -15.337 1.00 81.38 261 ILE A CA 1
ATOM 1965 C C . ILE A 1 261 ? 17.497 8.972 -15.566 1.00 81.38 261 ILE A C 1
ATOM 1967 O O . ILE A 1 261 ? 17.683 9.970 -14.872 1.00 81.38 261 ILE A O 1
ATOM 1971 N N . ALA A 1 262 ? 16.592 8.968 -16.543 1.00 85.94 262 ALA A N 1
ATOM 1972 C CA . ALA A 1 262 ? 15.722 10.104 -16.833 1.00 85.94 262 ALA A CA 1
ATOM 1973 C C . ALA A 1 262 ? 14.392 9.962 -16.078 1.00 85.94 262 ALA A C 1
ATOM 1975 O O . ALA A 1 262 ? 13.492 9.258 -16.535 1.00 85.94 262 ALA A O 1
ATOM 1976 N N . LEU A 1 263 ? 14.249 10.625 -14.927 1.00 84.69 263 LEU A N 1
ATOM 1977 C CA . LEU A 1 263 ? 12.976 10.712 -14.198 1.00 84.69 263 LEU A CA 1
ATOM 1978 C C . LEU A 1 263 ? 12.166 11.930 -14.668 1.00 84.69 263 LEU A C 1
ATOM 1980 O O . LEU A 1 263 ? 12.721 12.998 -14.917 1.00 84.69 263 LEU A O 1
ATOM 1984 N N . SER A 1 264 ? 10.850 11.755 -14.815 1.00 81.00 264 SER A N 1
ATOM 1985 C CA . SER A 1 264 ? 9.944 12.748 -15.429 1.00 81.00 264 SER A CA 1
ATOM 1986 C C . SER A 1 264 ? 8.687 13.050 -14.608 1.00 81.00 264 SER A C 1
ATOM 1988 O O . SER A 1 264 ? 8.113 14.128 -14.729 1.00 81.00 264 SER A O 1
ATOM 1990 N N . ASN A 1 265 ? 8.269 12.112 -13.758 1.00 75.81 265 ASN A N 1
ATOM 1991 C CA . ASN A 1 265 ? 7.297 12.331 -12.692 1.00 75.81 265 ASN A CA 1
ATOM 1992 C C . ASN A 1 265 ? 7.613 11.322 -11.584 1.00 75.81 265 ASN A C 1
ATOM 1994 O O . ASN A 1 265 ? 7.555 10.113 -11.817 1.00 75.81 265 ASN A O 1
ATOM 1998 N N . SER A 1 266 ? 8.036 11.782 -10.412 1.00 77.12 266 SER A N 1
ATOM 1999 C CA . SER A 1 266 ? 8.438 10.902 -9.311 1.00 77.12 266 SER A CA 1
ATOM 2000 C C . SER A 1 266 ? 7.958 11.480 -7.993 1.00 77.12 266 SER A C 1
ATOM 2002 O O . SER A 1 266 ? 8.272 12.617 -7.657 1.00 77.12 266 SER A O 1
ATOM 2004 N N . VAL A 1 267 ? 7.142 10.699 -7.293 1.00 80.62 267 VAL A N 1
ATOM 2005 C CA . VAL A 1 267 ? 6.453 11.065 -6.061 1.00 80.62 267 VAL A CA 1
ATOM 2006 C C . VAL A 1 267 ? 6.413 9.821 -5.187 1.00 80.62 267 VAL A C 1
ATOM 2008 O O . VAL A 1 267 ? 5.833 8.812 -5.577 1.00 80.62 267 VAL A O 1
ATOM 2011 N N . PHE A 1 268 ? 7.008 9.882 -4.004 1.00 81.31 268 PHE A N 1
ATOM 2012 C CA . PHE A 1 268 ? 6.654 8.986 -2.909 1.00 81.31 268 PHE A CA 1
ATOM 2013 C C . PHE A 1 268 ? 6.280 9.877 -1.740 1.00 81.31 268 PHE A C 1
ATOM 2015 O O . PHE A 1 268 ? 7.065 10.741 -1.360 1.00 81.31 268 PHE A O 1
ATOM 2022 N N . GLU A 1 269 ? 5.080 9.711 -1.202 1.00 81.88 269 GLU A N 1
ATOM 2023 C CA . GLU A 1 269 ? 4.599 10.478 -0.055 1.00 81.88 269 GLU A CA 1
ATOM 2024 C C . GLU A 1 269 ? 4.013 9.494 0.945 1.00 81.88 269 GLU A C 1
ATOM 2026 O O . GLU A 1 269 ? 3.039 8.854 0.586 1.00 81.88 269 GLU A O 1
ATOM 2031 N N . LEU A 1 270 ? 4.539 9.358 2.161 1.00 80.94 270 LEU A N 1
ATOM 2032 C CA . LEU A 1 270 ? 3.887 8.596 3.238 1.00 80.94 270 LEU A CA 1
ATOM 2033 C C . LEU A 1 270 ? 3.163 9.566 4.170 1.00 80.94 270 LEU A C 1
ATOM 2035 O O . LEU A 1 270 ? 3.634 10.678 4.368 1.00 80.94 270 LEU A O 1
ATOM 2039 N N . TYR A 1 271 ? 2.036 9.162 4.747 1.00 81.19 271 TYR A N 1
ATOM 2040 C CA . TYR A 1 271 ? 1.257 9.959 5.686 1.00 81.19 271 TYR A CA 1
ATOM 2041 C C . TYR A 1 271 ? 0.731 9.108 6.838 1.00 81.19 271 TYR A C 1
ATOM 2043 O O . TYR A 1 271 ? 0.359 7.948 6.650 1.00 81.19 271 TYR A O 1
ATOM 2051 N N . LEU A 1 272 ? 0.587 9.742 7.996 1.00 82.38 272 LEU A N 1
ATOM 2052 C CA . LEU A 1 272 ? -0.091 9.202 9.169 1.00 82.38 272 LEU A CA 1
ATOM 2053 C C . LEU A 1 272 ? -0.980 10.295 9.767 1.00 82.38 272 LEU A C 1
ATOM 2055 O O . LEU A 1 272 ? -0.564 11.451 9.831 1.00 82.38 272 LEU A O 1
ATOM 2059 N N . GLN A 1 273 ? -2.191 9.941 10.189 1.00 83.00 273 GLN A N 1
ATOM 2060 C CA . GLN A 1 273 ? -3.139 10.838 10.836 1.00 83.00 273 GLN A CA 1
ATOM 2061 C C . GLN A 1 273 ? -3.726 10.211 12.104 1.00 83.00 273 GLN A C 1
ATOM 2063 O O . GLN A 1 273 ? -4.291 9.114 12.065 1.00 83.00 273 GLN A O 1
ATOM 2068 N N . ALA A 1 274 ? -3.678 10.984 13.186 1.00 82.31 274 ALA A N 1
ATOM 2069 C CA . ALA A 1 274 ? -4.479 10.804 14.388 1.00 82.31 274 ALA A CA 1
ATOM 2070 C C . ALA A 1 274 ? -5.397 12.015 14.622 1.00 82.31 274 ALA A C 1
ATOM 2072 O O . ALA A 1 274 ? -5.175 13.096 14.066 1.00 82.31 274 ALA A O 1
ATOM 2073 N N . ASP A 1 275 ? -6.445 11.835 15.426 1.00 84.94 275 ASP A N 1
ATOM 2074 C CA . ASP A 1 275 ? -7.360 12.912 15.818 1.00 84.94 275 ASP A CA 1
ATOM 2075 C C . ASP A 1 275 ? -6.811 13.756 16.990 1.00 84.94 275 ASP A C 1
ATOM 2077 O O . ASP A 1 275 ? -5.633 13.684 17.342 1.00 84.94 275 ASP A O 1
ATOM 2081 N N . LYS A 1 276 ? -7.653 14.616 17.582 1.00 88.00 276 LYS A N 1
ATOM 2082 C CA . LYS A 1 276 ? -7.265 15.456 18.732 1.00 88.00 276 LYS A CA 1
ATOM 2083 C C . LYS A 1 276 ? -7.092 14.680 20.045 1.00 88.00 276 LYS A C 1
ATOM 2085 O O . LYS A 1 276 ? -6.512 15.234 20.975 1.00 88.00 276 LYS A O 1
ATOM 2090 N N . ASP A 1 277 ? -7.574 13.441 20.113 1.00 82.31 277 ASP A N 1
ATOM 2091 C CA . ASP A 1 277 ? -7.489 12.563 21.283 1.00 82.31 277 ASP A CA 1
ATOM 2092 C C . ASP A 1 277 ? -6.335 11.542 21.148 1.00 82.31 277 ASP A C 1
ATOM 2094 O O . ASP A 1 277 ? -6.164 10.682 22.013 1.00 82.31 277 ASP A O 1
ATOM 2098 N N . GLY A 1 278 ? -5.552 11.608 20.060 1.00 72.31 278 GLY A N 1
ATOM 2099 C CA . GLY A 1 278 ? -4.491 10.646 19.744 1.00 72.31 278 GLY A CA 1
ATOM 2100 C C . GLY A 1 278 ? -5.006 9.306 19.201 1.00 72.31 278 GLY A C 1
ATOM 2101 O O . GLY A 1 278 ? -4.262 8.327 19.177 1.00 72.31 278 GLY A O 1
ATOM 2102 N N . LYS A 1 279 ? -6.274 9.223 18.775 1.00 76.50 279 LYS A N 1
ATOM 2103 C CA . LYS A 1 279 ? -6.834 8.005 18.167 1.00 76.50 279 LYS A CA 1
ATOM 2104 C C . LYS A 1 279 ? -6.370 7.889 16.725 1.00 76.50 279 LYS A C 1
ATOM 2106 O O . LYS A 1 279 ? -6.306 8.892 16.013 1.00 76.50 279 LYS A O 1
ATOM 2111 N N . PHE A 1 280 ? -6.104 6.670 16.266 1.00 76.56 280 PHE A N 1
ATOM 2112 C CA . PHE A 1 280 ? -5.736 6.436 14.875 1.00 76.56 280 PHE A CA 1
ATOM 2113 C C . PHE A 1 280 ? -6.911 6.765 13.935 1.00 76.56 280 PHE A C 1
ATOM 2115 O O . PHE A 1 280 ? -8.036 6.313 14.157 1.00 76.56 280 PHE A O 1
ATOM 2122 N N . VAL A 1 281 ? -6.646 7.535 12.872 1.00 82.81 281 VAL A N 1
ATOM 2123 C CA . VAL A 1 281 ? -7.640 7.905 11.847 1.00 82.81 281 VAL A CA 1
ATOM 2124 C C . VAL A 1 281 ? -7.302 7.271 10.503 1.00 82.81 281 VAL A C 1
ATOM 2126 O O . VAL A 1 281 ? -8.156 6.617 9.911 1.00 82.81 281 VAL A O 1
ATOM 2129 N N . ALA A 1 282 ? -6.080 7.462 10.000 1.00 83.25 282 ALA A N 1
ATOM 2130 C CA . ALA A 1 282 ? -5.656 6.894 8.721 1.00 83.25 282 ALA A CA 1
ATOM 2131 C C . ALA A 1 282 ? -4.131 6.849 8.570 1.00 83.25 282 ALA A C 1
ATOM 2133 O O . ALA A 1 282 ? -3.423 7.728 9.058 1.00 83.25 282 ALA A O 1
ATOM 2134 N N . ALA A 1 283 ? -3.631 5.886 7.798 1.00 79.00 283 ALA A N 1
ATOM 2135 C CA . ALA A 1 283 ? -2.302 5.930 7.205 1.00 79.00 283 ALA A CA 1
ATOM 2136 C C . ALA A 1 283 ? -2.392 5.749 5.686 1.00 79.00 283 ALA A C 1
ATOM 2138 O O . ALA A 1 283 ? -3.157 4.940 5.143 1.00 79.00 283 ALA A O 1
ATOM 2139 N N . ALA A 1 284 ? -1.593 6.543 4.986 1.00 79.50 284 ALA A N 1
ATOM 2140 C CA . ALA A 1 284 ? -1.609 6.646 3.542 1.00 79.50 284 ALA A CA 1
ATOM 2141 C C . ALA A 1 284 ? -0.196 6.631 2.980 1.00 79.50 284 ALA A C 1
ATOM 2143 O O . ALA A 1 284 ? 0.750 6.998 3.664 1.00 79.50 284 ALA A O 1
ATOM 2144 N N . THR A 1 285 ? -0.023 6.222 1.727 1.00 76.06 285 THR A N 1
ATOM 2145 C CA . THR A 1 285 ? 1.209 6.507 0.993 1.00 76.06 285 THR A CA 1
ATOM 2146 C C . THR A 1 285 ? 0.890 6.587 -0.505 1.00 76.06 285 THR A C 1
ATOM 2148 O O . THR A 1 285 ? 0.148 5.772 -1.033 1.00 76.06 285 THR A O 1
ATOM 2151 N N . ASN A 1 286 ? 1.426 7.565 -1.211 1.00 81.44 286 ASN A N 1
ATOM 2152 C CA . ASN A 1 286 ? 1.331 7.680 -2.658 1.00 81.44 286 ASN A CA 1
ATOM 2153 C C . ASN A 1 286 ? 2.638 7.184 -3.273 1.00 81.44 286 ASN A C 1
ATOM 2155 O O . ASN A 1 286 ? 3.704 7.540 -2.774 1.00 81.44 286 ASN A O 1
ATOM 2159 N N . LEU A 1 287 ? 2.575 6.429 -4.367 1.00 80.88 287 LEU A N 1
ATOM 2160 C CA . LEU A 1 287 ? 3.734 6.131 -5.204 1.00 80.88 287 LEU A CA 1
ATOM 2161 C C . LEU A 1 287 ? 3.441 6.515 -6.654 1.00 80.88 287 LEU A C 1
ATOM 2163 O O . LEU A 1 287 ? 2.413 6.168 -7.226 1.00 80.88 287 LEU A O 1
ATOM 2167 N N . THR A 1 288 ? 4.378 7.203 -7.287 1.00 84.12 288 THR A N 1
ATOM 2168 C CA . THR A 1 288 ? 4.479 7.359 -8.736 1.00 84.12 288 THR A CA 1
ATOM 2169 C C . THR A 1 288 ? 5.957 7.408 -9.098 1.00 84.12 288 THR A C 1
ATOM 2171 O O . THR A 1 288 ? 6.704 8.196 -8.528 1.00 84.12 288 THR A O 1
ATOM 2174 N N . LEU A 1 289 ? 6.392 6.585 -10.046 1.00 81.69 289 LEU A N 1
ATOM 2175 C CA . LEU A 1 289 ? 7.754 6.562 -10.567 1.00 81.69 289 LEU A CA 1
ATOM 2176 C C . LEU A 1 289 ? 7.698 6.376 -12.083 1.00 81.69 289 LEU A C 1
ATOM 2178 O O . LEU A 1 289 ? 7.520 5.265 -12.581 1.00 81.69 289 LEU A O 1
ATOM 2182 N N . LYS A 1 290 ? 7.843 7.487 -12.806 1.00 86.19 290 LYS A N 1
ATOM 2183 C CA . LYS A 1 290 ? 7.869 7.548 -14.266 1.00 86.19 290 LYS A CA 1
ATOM 2184 C C . LYS A 1 290 ? 9.233 8.007 -14.768 1.00 86.19 290 LYS A C 1
ATOM 2186 O O . LYS A 1 290 ? 9.622 9.162 -14.555 1.00 86.19 290 LYS A O 1
ATOM 2191 N N . GLY A 1 291 ? 9.916 7.148 -15.511 1.00 86.56 291 GLY A N 1
ATOM 2192 C CA . GLY A 1 291 ? 11.201 7.472 -16.119 1.00 86.56 291 GLY A CA 1
ATOM 2193 C C . GLY A 1 291 ? 11.706 6.427 -17.105 1.00 86.56 291 GLY A C 1
ATOM 2194 O O . GLY A 1 291 ? 10.983 5.508 -17.487 1.00 86.56 291 GLY A O 1
ATOM 2195 N N . SER A 1 292 ? 12.961 6.567 -17.518 1.00 87.50 292 SER A N 1
ATOM 2196 C CA . SER A 1 292 ? 13.646 5.600 -18.375 1.00 87.50 292 SER A CA 1
ATOM 2197 C C . SER A 1 292 ? 15.121 5.450 -18.017 1.00 87.50 292 SER A C 1
ATOM 2199 O O . SER A 1 292 ? 15.745 6.395 -17.535 1.00 87.50 292 SER A O 1
ATOM 2201 N N . ILE A 1 293 ? 15.669 4.270 -18.295 1.00 84.25 293 ILE A N 1
ATOM 2202 C CA . ILE A 1 293 ? 17.072 3.907 -18.095 1.00 84.25 293 ILE A CA 1
ATOM 2203 C C . ILE A 1 293 ? 17.647 3.459 -19.442 1.00 84.25 293 ILE A C 1
ATOM 2205 O O . ILE A 1 293 ? 17.140 2.507 -20.036 1.00 84.25 293 ILE A O 1
ATOM 2209 N N . GLU A 1 294 ? 18.695 4.127 -19.922 1.00 85.88 294 GLU A N 1
ATOM 2210 C CA . GLU A 1 294 ? 19.453 3.695 -21.106 1.00 85.88 294 GLU A CA 1
ATOM 2211 C C . GLU A 1 294 ? 20.643 2.829 -20.663 1.00 85.88 294 GLU A C 1
ATOM 2213 O O . GLU A 1 294 ? 21.575 3.313 -20.017 1.00 85.88 294 GLU A O 1
ATOM 2218 N N . ILE A 1 295 ? 20.624 1.543 -21.019 1.00 80.94 295 ILE A N 1
ATOM 2219 C CA . ILE A 1 295 ? 21.753 0.627 -20.825 1.00 80.94 295 ILE A CA 1
ATOM 2220 C C . ILE A 1 295 ? 22.564 0.593 -22.130 1.00 80.94 295 ILE A C 1
ATOM 2222 O O . ILE A 1 295 ? 22.032 0.157 -23.155 1.00 80.94 295 ILE A O 1
ATOM 2226 N N . PRO A 1 296 ? 23.836 1.032 -22.135 1.00 77.69 296 PRO A N 1
ATOM 2227 C CA . PRO A 1 296 ? 24.643 1.071 -23.349 1.00 77.69 296 PRO A CA 1
ATOM 2228 C C . PRO A 1 296 ? 25.006 -0.332 -23.853 1.00 77.69 296 PRO A C 1
ATOM 2230 O O . PRO A 1 296 ? 25.063 -1.298 -23.090 1.00 77.69 296 PRO A O 1
ATOM 2233 N N . ALA A 1 297 ? 25.317 -0.409 -25.148 1.00 80.44 297 ALA A N 1
ATOM 2234 C CA . ALA A 1 297 ? 25.887 -1.587 -25.791 1.00 80.44 297 ALA A CA 1
ATOM 2235 C C . ALA A 1 297 ? 27.143 -2.089 -25.048 1.00 80.44 297 ALA A C 1
ATOM 2237 O O . ALA A 1 297 ? 28.067 -1.319 -24.780 1.00 80.44 297 ALA A O 1
ATOM 2238 N N . MET A 1 298 ? 27.186 -3.388 -24.739 1.00 70.94 298 MET A N 1
ATOM 2239 C CA . MET A 1 298 ? 28.325 -4.043 -24.071 1.00 70.94 298 MET A CA 1
ATOM 2240 C C . MET A 1 298 ? 29.387 -4.536 -25.071 1.00 70.94 298 MET A C 1
ATOM 2242 O O . MET A 1 298 ? 30.537 -4.765 -24.697 1.00 70.94 298 MET A O 1
ATOM 2246 N N . THR A 1 299 ? 29.004 -4.711 -26.338 1.00 73.62 299 THR A N 1
ATOM 2247 C CA . THR A 1 299 ? 29.845 -5.138 -27.469 1.00 73.62 299 THR A CA 1
ATOM 2248 C C . THR A 1 299 ? 29.431 -4.411 -28.753 1.00 73.62 299 THR A C 1
ATOM 2250 O O . THR A 1 299 ? 28.307 -3.918 -28.846 1.00 73.62 299 THR A O 1
ATOM 2253 N N . GLU A 1 300 ? 30.304 -4.375 -29.767 1.00 74.25 300 GLU A N 1
ATOM 2254 C CA . GLU A 1 300 ? 30.005 -3.751 -31.073 1.00 74.25 300 GLU A CA 1
ATOM 2255 C C . GLU A 1 300 ? 28.811 -4.409 -31.801 1.00 74.25 300 GLU A C 1
ATOM 2257 O O . GLU A 1 300 ? 28.107 -3.736 -32.546 1.00 74.25 300 GLU A O 1
ATOM 2262 N N . ASP A 1 301 ? 28.543 -5.693 -31.535 1.00 74.88 301 ASP A N 1
ATOM 2263 C CA . ASP A 1 301 ? 27.403 -6.453 -32.076 1.00 74.88 301 ASP A CA 1
ATOM 2264 C C . ASP A 1 301 ? 26.092 -6.291 -31.267 1.00 74.88 301 ASP A C 1
ATOM 2266 O O . ASP A 1 301 ? 25.119 -7.001 -31.525 1.00 74.88 301 ASP A O 1
ATOM 2270 N N . SER A 1 302 ? 26.057 -5.419 -30.250 1.00 75.88 302 SER A N 1
ATOM 2271 C CA . SER A 1 302 ? 24.888 -5.215 -29.377 1.00 75.88 302 SER A CA 1
ATOM 2272 C C . SER A 1 302 ? 24.302 -3.808 -29.509 1.00 75.88 302 SER A C 1
ATOM 2274 O O . SER A 1 302 ? 25.036 -2.830 -29.622 1.00 75.88 302 SER A O 1
ATOM 2276 N N . GLU A 1 303 ? 22.975 -3.694 -29.457 1.00 80.94 303 GLU A N 1
ATOM 2277 C CA . GLU A 1 303 ? 22.286 -2.400 -29.395 1.00 80.94 303 GLU A CA 1
ATOM 2278 C C . GLU A 1 303 ? 22.116 -1.930 -27.940 1.00 80.94 303 GLU A C 1
ATOM 2280 O O . GLU A 1 303 ? 22.076 -2.733 -27.003 1.00 80.94 303 GLU A O 1
ATOM 2285 N N . ALA A 1 304 ? 21.998 -0.614 -27.739 1.00 83.06 304 ALA A N 1
ATOM 2286 C CA . ALA A 1 304 ? 21.645 -0.056 -26.436 1.00 83.06 304 ALA A CA 1
ATOM 2287 C C . ALA A 1 304 ? 20.198 -0.433 -26.072 1.00 83.06 304 ALA A C 1
ATOM 2289 O O . ALA A 1 304 ? 19.288 -0.313 -26.893 1.00 83.06 304 ALA A O 1
ATOM 2290 N N . THR A 1 305 ? 19.978 -0.876 -24.835 1.00 84.00 305 THR A N 1
ATOM 2291 C CA . THR A 1 305 ? 18.657 -1.294 -24.347 1.00 84.00 305 THR A CA 1
ATOM 2292 C C . THR A 1 305 ? 18.004 -0.163 -23.566 1.00 84.00 305 THR A C 1
ATOM 2294 O O . THR A 1 305 ? 18.551 0.310 -22.571 1.00 84.00 305 THR A O 1
ATOM 2297 N N . ASN A 1 306 ? 16.810 0.246 -23.989 1.00 86.19 306 ASN A N 1
ATOM 2298 C CA . ASN A 1 306 ? 16.017 1.264 -23.312 1.00 86.19 306 ASN A CA 1
ATOM 2299 C C . ASN A 1 306 ? 14.972 0.603 -22.410 1.00 86.19 306 ASN A C 1
ATOM 2301 O O . ASN A 1 306 ? 14.122 -0.146 -22.890 1.00 86.19 306 ASN A O 1
ATOM 2305 N N . ILE A 1 307 ? 15.016 0.902 -21.110 1.00 85.31 307 ILE A N 1
ATOM 2306 C CA . ILE A 1 307 ? 14.046 0.419 -20.123 1.00 85.31 307 ILE A CA 1
ATOM 2307 C C . ILE A 1 307 ? 13.191 1.595 -19.649 1.00 85.31 307 ILE A C 1
ATOM 2309 O O . ILE A 1 307 ? 13.630 2.400 -18.832 1.00 85.31 307 ILE A O 1
ATOM 2313 N N . GLY A 1 308 ? 11.964 1.701 -20.152 1.00 86.00 308 GLY A N 1
ATOM 2314 C CA . GLY A 1 308 ? 10.943 2.613 -19.639 1.00 86.00 308 GLY A CA 1
ATOM 2315 C C . GLY A 1 308 ? 10.236 2.025 -18.416 1.00 86.00 308 GLY A C 1
ATOM 2316 O O . GLY A 1 308 ? 9.838 0.861 -18.427 1.00 86.00 308 GLY A O 1
ATOM 2317 N N . ILE A 1 309 ? 10.050 2.836 -17.378 1.00 83.81 309 ILE A N 1
ATOM 2318 C CA . ILE A 1 309 ? 9.386 2.474 -16.123 1.00 83.81 309 ILE A CA 1
ATOM 2319 C C . ILE A 1 309 ? 8.237 3.460 -15.889 1.00 83.81 309 ILE A C 1
ATOM 2321 O O . ILE A 1 309 ? 8.446 4.671 -15.866 1.00 83.81 309 ILE A O 1
ATOM 2325 N N . ASP A 1 310 ? 7.029 2.934 -15.710 1.00 85.56 310 ASP A N 1
ATOM 2326 C CA . ASP A 1 310 ? 5.836 3.662 -15.266 1.00 85.56 310 ASP A CA 1
ATOM 2327 C C . ASP A 1 310 ? 5.240 2.848 -14.111 1.00 85.56 310 ASP A C 1
ATOM 2329 O O . ASP A 1 310 ? 4.673 1.781 -14.328 1.00 85.56 310 ASP A O 1
ATOM 2333 N N . ILE A 1 311 ? 5.432 3.285 -12.871 1.00 82.81 311 ILE A N 1
ATOM 2334 C CA . ILE A 1 311 ? 4.859 2.637 -11.683 1.00 82.81 311 ILE A CA 1
ATOM 2335 C C . ILE A 1 311 ? 3.975 3.660 -10.982 1.00 82.81 311 ILE A C 1
ATOM 2337 O O . ILE A 1 311 ? 4.386 4.807 -10.814 1.00 82.81 311 ILE A O 1
ATOM 2341 N N . GLY A 1 312 ? 2.783 3.263 -10.548 1.00 83.44 312 GLY A N 1
ATOM 2342 C CA . GLY A 1 312 ? 1.891 4.117 -9.768 1.00 83.44 312 GLY A CA 1
ATOM 2343 C C . GLY A 1 312 ? 1.090 3.313 -8.753 1.00 83.44 312 GLY A C 1
ATOM 2344 O O . GLY A 1 312 ? 0.631 2.217 -9.073 1.00 83.44 312 GLY A O 1
ATOM 2345 N N . GLY A 1 313 ? 0.886 3.838 -7.542 1.00 80.00 313 GLY A N 1
ATOM 2346 C CA . GLY A 1 313 ? -0.015 3.177 -6.614 1.00 80.00 313 GLY A CA 1
ATOM 2347 C C . GLY A 1 313 ? -0.351 3.820 -5.269 1.00 80.00 313 GLY A C 1
ATOM 2348 O O . GLY A 1 313 ? 0.197 4.846 -4.872 1.00 80.00 313 GLY A O 1
ATOM 2349 N N . ALA A 1 314 ? -1.317 3.158 -4.630 1.00 78.44 314 ALA A N 1
ATOM 2350 C CA . ALA A 1 314 ? -1.992 3.415 -3.367 1.00 78.44 314 ALA A CA 1
ATOM 2351 C C . ALA A 1 314 ? -2.563 2.077 -2.785 1.00 78.44 314 ALA A C 1
ATOM 2353 O O . ALA A 1 314 ? -2.786 1.105 -3.504 1.00 78.44 314 ALA A O 1
ATOM 2354 N N . PHE A 1 315 ? -2.819 2.046 -1.479 1.00 73.56 315 PHE A N 1
ATOM 2355 C CA . PHE A 1 315 ? -3.334 0.980 -0.574 1.00 73.56 315 PHE A CA 1
ATOM 2356 C C . PHE A 1 315 ? -4.343 1.668 0.397 1.00 73.56 315 PHE A C 1
ATOM 2358 O O . PHE A 1 315 ? -4.780 2.750 0.053 1.00 73.56 315 PHE A O 1
ATOM 2365 N N . TYR A 1 316 ? -4.753 1.179 1.573 1.00 73.88 316 TYR A N 1
ATOM 2366 C CA . TYR A 1 316 ? -5.021 2.014 2.785 1.00 73.88 316 TYR A CA 1
ATOM 2367 C C . TYR A 1 316 ? -4.981 1.251 4.095 1.00 73.88 316 TYR A C 1
ATOM 2369 O O . TYR A 1 316 ? -5.154 0.047 4.091 1.00 73.88 316 TYR A O 1
ATOM 2377 N N . ILE A 1 317 ? -4.815 1.977 5.198 1.00 76.75 317 ILE A N 1
ATOM 2378 C CA . ILE A 1 317 ? -5.542 1.659 6.421 1.00 76.75 317 ILE A CA 1
ATOM 2379 C C . ILE A 1 317 ? -6.240 2.938 6.915 1.00 76.75 317 ILE A C 1
ATOM 2381 O O . ILE A 1 317 ? -5.593 3.965 7.111 1.00 76.75 317 ILE A O 1
ATOM 2385 N N . GLU A 1 318 ? -7.564 2.904 7.053 1.00 79.94 318 GLU A N 1
ATOM 2386 C CA . GLU A 1 318 ? -8.392 3.918 7.720 1.00 79.94 318 GLU A CA 1
ATOM 2387 C C . GLU A 1 318 ? -9.115 3.284 8.917 1.00 79.94 318 GLU A C 1
ATOM 2389 O O . GLU A 1 318 ? -9.491 2.112 8.867 1.00 79.94 318 GLU A O 1
ATOM 2394 N N . SER A 1 319 ? -9.323 4.055 9.981 1.00 75.31 319 SER A N 1
ATOM 2395 C CA . SER A 1 319 ? -10.182 3.686 11.107 1.00 75.31 319 SER A CA 1
ATOM 2396 C C . SER A 1 319 ? -11.639 3.810 10.664 1.00 75.31 319 SER A C 1
ATOM 2398 O O . SER A 1 319 ? -12.112 4.904 10.349 1.00 75.31 319 SER A O 1
ATOM 2400 N N . ASN A 1 320 ? -12.330 2.678 10.543 1.00 76.38 320 ASN A N 1
ATOM 2401 C CA . ASN A 1 320 ? -13.667 2.592 9.963 1.00 76.38 320 ASN A CA 1
ATOM 2402 C C . ASN A 1 320 ? -14.438 1.394 10.543 1.00 76.38 320 ASN A C 1
ATOM 2404 O O . ASN A 1 320 ? -14.396 0.277 10.018 1.00 76.38 320 ASN A O 1
ATOM 2408 N N . VAL A 1 321 ? -15.150 1.675 11.638 1.00 67.00 321 VAL A N 1
ATOM 2409 C CA . VAL A 1 321 ? -16.238 0.870 12.221 1.00 67.00 321 VAL A CA 1
ATOM 2410 C C . VAL A 1 321 ? -17.293 0.661 11.130 1.00 67.00 321 VAL A C 1
ATOM 2412 O O . VAL A 1 321 ? -18.086 1.557 10.838 1.00 67.00 321 VAL A O 1
ATOM 2415 N N . SER A 1 322 ? -17.214 -0.478 10.438 1.00 67.62 322 SER A N 1
ATOM 2416 C CA . SER A 1 322 ? -17.867 -0.684 9.143 1.00 67.62 322 SER A CA 1
ATOM 2417 C C . SER A 1 322 ? -18.960 -1.756 9.201 1.00 67.62 322 SER A C 1
ATOM 2419 O O . SER A 1 322 ? -18.747 -2.906 9.604 1.00 67.62 322 SER A O 1
ATOM 2421 N N . ASP A 1 323 ? -20.151 -1.370 8.732 1.00 76.56 323 ASP A N 1
ATOM 2422 C CA . ASP A 1 323 ? -21.335 -2.225 8.594 1.00 76.56 323 ASP A CA 1
ATOM 2423 C C . ASP A 1 323 ? -21.159 -3.249 7.457 1.00 76.56 323 ASP A C 1
ATOM 2425 O O . ASP A 1 323 ? -21.754 -3.152 6.380 1.00 76.56 323 ASP A O 1
ATOM 2429 N N . PHE A 1 324 ? -20.322 -4.258 7.698 1.00 84.00 324 PHE A N 1
ATOM 2430 C CA . PHE A 1 324 ? -20.234 -5.462 6.880 1.00 84.00 324 PHE A CA 1
ATOM 2431 C C . PHE A 1 324 ? -20.532 -6.725 7.696 1.00 84.00 324 PHE A C 1
ATOM 2433 O O . PHE A 1 324 ? -20.346 -6.772 8.918 1.00 84.00 324 PHE A O 1
ATOM 2440 N N . SER A 1 325 ? -20.958 -7.760 6.972 1.00 85.00 325 SER A N 1
ATOM 2441 C CA . SER A 1 325 ? -21.044 -9.145 7.427 1.00 85.00 325 SER A CA 1
ATOM 2442 C C . SER A 1 325 ? -20.282 -10.072 6.473 1.00 85.00 325 SER A C 1
ATOM 2444 O O . SER A 1 325 ? -20.041 -9.745 5.300 1.00 85.00 325 SER A O 1
ATOM 2446 N N . ILE A 1 326 ? -19.909 -11.243 6.986 1.00 89.00 326 ILE A N 1
ATOM 2447 C CA . ILE A 1 326 ? -19.510 -12.402 6.179 1.00 89.00 326 ILE A CA 1
ATOM 2448 C C . ILE A 1 326 ? -20.774 -13.180 5.735 1.00 89.00 326 ILE A C 1
ATOM 2450 O O . ILE A 1 326 ? -21.851 -12.925 6.276 1.00 89.00 326 ILE A O 1
ATOM 2454 N N . PRO A 1 327 ? -20.705 -14.083 4.738 1.00 91.38 327 PRO A N 1
ATOM 2455 C CA . PRO A 1 327 ? -21.869 -14.850 4.293 1.00 91.38 327 PRO A CA 1
ATOM 2456 C C . PRO A 1 327 ? -22.410 -15.793 5.381 1.00 91.38 327 PRO A C 1
ATOM 2458 O O . PRO A 1 327 ? -21.650 -16.545 5.993 1.00 91.38 327 PRO A O 1
ATOM 2461 N N . ASP A 1 328 ? -23.730 -15.793 5.585 1.00 89.25 328 ASP A N 1
ATOM 2462 C CA . ASP A 1 328 ? -24.393 -16.673 6.555 1.00 89.25 328 ASP A CA 1
ATOM 2463 C C . ASP A 1 328 ? -24.086 -18.151 6.261 1.00 89.25 328 ASP A C 1
ATOM 2465 O O . ASP A 1 328 ? -24.273 -18.631 5.142 1.00 89.25 328 ASP A O 1
ATOM 2469 N N . GLY A 1 329 ? -23.629 -18.888 7.277 1.00 88.19 329 GLY A N 1
ATOM 2470 C CA . GLY A 1 329 ? -23.323 -20.316 7.157 1.00 88.19 329 GLY A CA 1
ATOM 2471 C C . GLY A 1 329 ? -22.025 -20.656 6.413 1.00 88.19 329 GLY A C 1
ATOM 2472 O O . GLY A 1 329 ? -21.776 -21.836 6.179 1.00 88.19 329 GLY A O 1
ATOM 2473 N N . ILE A 1 330 ? -21.165 -19.679 6.085 1.00 90.56 330 ILE A N 1
ATOM 2474 C CA . ILE A 1 330 ? -19.850 -19.921 5.449 1.00 90.56 330 ILE A CA 1
ATOM 2475 C C . ILE A 1 330 ? -18.982 -20.935 6.222 1.00 90.56 330 ILE A C 1
ATOM 2477 O O . ILE A 1 330 ? -18.250 -21.724 5.627 1.00 90.56 330 ILE A O 1
ATOM 2481 N N . SER A 1 331 ? -19.128 -20.988 7.548 1.00 87.38 331 SER A N 1
ATOM 2482 C CA . SER A 1 331 ? -18.458 -21.955 8.420 1.00 87.38 331 SER A CA 1
ATOM 2483 C C . SER A 1 331 ? -18.893 -23.409 8.202 1.00 87.38 331 SER A C 1
ATOM 2485 O O . SER A 1 331 ? -18.088 -24.309 8.462 1.00 87.38 331 SER A O 1
ATOM 2487 N N . GLU A 1 332 ? -20.102 -23.636 7.682 1.00 89.88 332 GLU A N 1
ATOM 2488 C CA . GLU A 1 332 ? -20.689 -24.942 7.352 1.00 89.88 332 GLU A CA 1
ATOM 2489 C C . GLU A 1 332 ? -20.671 -25.249 5.835 1.00 89.88 332 GLU A C 1
ATOM 2491 O O . GLU A 1 332 ? -21.045 -26.352 5.425 1.00 89.88 332 GLU A O 1
ATOM 2496 N N . ASP A 1 333 ? -20.227 -24.313 4.981 1.00 89.81 333 ASP A N 1
ATOM 2497 C CA . ASP A 1 333 ? -20.230 -24.483 3.521 1.00 89.81 333 ASP A CA 1
ATOM 2498 C C . ASP A 1 333 ? -19.194 -25.524 3.053 1.00 89.81 333 ASP A C 1
ATOM 2500 O O . ASP A 1 333 ? -18.019 -25.244 2.809 1.00 89.81 333 ASP A O 1
ATOM 2504 N N . SER A 1 334 ? -19.688 -26.746 2.844 1.00 89.19 334 SER A N 1
ATOM 2505 C CA . SER A 1 334 ? -18.957 -27.892 2.285 1.00 89.19 334 SER A CA 1
ATOM 2506 C C . SER A 1 334 ? -18.319 -27.687 0.898 1.00 89.19 334 SER A C 1
ATOM 2508 O O . SER A 1 334 ? -17.607 -28.579 0.433 1.00 89.19 334 SER A O 1
ATOM 2510 N N . SER A 1 335 ? -18.556 -26.560 0.213 1.00 90.06 335 SER A N 1
ATOM 2511 C CA . SER A 1 335 ? -17.837 -26.212 -1.020 1.00 90.06 335 SER A CA 1
ATOM 2512 C C . SER A 1 335 ? -16.406 -25.720 -0.767 1.00 90.06 335 SER A C 1
ATOM 2514 O O . SER A 1 335 ? -15.572 -25.801 -1.674 1.00 90.06 335 SER A O 1
ATOM 2516 N N . TYR A 1 336 ? -16.088 -25.283 0.457 1.00 87.44 336 TYR A N 1
ATOM 2517 C CA . TYR A 1 336 ? -14.723 -24.963 0.871 1.00 87.44 336 TYR A CA 1
ATOM 2518 C C . TYR A 1 336 ? -13.932 -26.225 1.224 1.00 87.44 336 TYR A C 1
ATOM 2520 O O . TYR A 1 336 ? -14.330 -27.027 2.069 1.00 87.44 336 TYR A O 1
ATOM 2528 N N . GLN A 1 337 ? -12.759 -26.378 0.612 1.00 85.44 337 GLN A N 1
ATOM 2529 C CA . GLN A 1 337 ? -11.828 -27.454 0.939 1.00 85.44 337 GLN A CA 1
ATOM 2530 C C . GLN A 1 337 ? -11.049 -27.073 2.201 1.00 85.44 337 GLN A C 1
ATOM 2532 O O . GLN A 1 337 ? -10.324 -26.077 2.203 1.00 85.44 337 GLN A O 1
ATOM 2537 N N . VAL A 1 338 ? -11.202 -27.850 3.273 1.00 81.00 338 VAL A N 1
ATOM 2538 C CA . VAL A 1 338 ? -10.395 -27.684 4.489 1.00 81.00 338 VAL A CA 1
ATOM 2539 C C . VAL A 1 338 ? -8.946 -28.058 4.174 1.00 81.00 338 VAL A C 1
ATOM 2541 O O . VAL A 1 338 ? -8.695 -29.121 3.602 1.00 81.00 338 VAL A O 1
ATOM 2544 N N . ILE A 1 339 ? -8.003 -27.182 4.523 1.00 69.06 339 ILE A N 1
ATOM 2545 C CA . ILE A 1 339 ? -6.568 -27.484 4.474 1.00 69.06 339 ILE A CA 1
ATOM 2546 C C . ILE A 1 339 ? -6.105 -27.845 5.886 1.00 69.06 339 ILE A C 1
ATOM 2548 O O . ILE A 1 339 ? -5.749 -26.970 6.672 1.00 69.06 339 ILE A O 1
ATOM 2552 N N . ASP A 1 340 ? -6.107 -29.144 6.177 1.00 59.38 340 ASP A N 1
ATOM 2553 C CA . ASP A 1 340 ? -5.375 -29.719 7.307 1.00 59.38 340 ASP A CA 1
ATOM 2554 C C . ASP A 1 340 ? -3.896 -29.907 6.896 1.00 59.38 340 ASP A C 1
ATOM 2556 O O . ASP A 1 340 ? -3.628 -30.497 5.841 1.00 59.38 340 ASP A O 1
ATOM 2560 N N . ASN A 1 341 ? -2.949 -29.425 7.715 1.00 51.44 341 ASN A N 1
ATOM 2561 C CA . ASN A 1 341 ? -1.491 -29.562 7.512 1.00 51.44 341 ASN A CA 1
ATOM 2562 C C . ASN A 1 341 ? -0.876 -30.662 8.400 1.00 51.44 341 ASN A C 1
ATOM 2564 O O . ASN A 1 341 ? -1.244 -30.734 9.594 1.00 51.44 341 ASN A O 1
#

pLDDT: mean 71.82, std 19.78, range [21.44, 95.94]

Radius of gyration: 22.98 Å; chains: 1; bounding box: 57×52×67 Å

Foldseek 3Di:
DVVVVVVVVVVVVVVVVCVVPWADPVPLFQDDDFPWDFDDLVRVVVLLVLQQDPPQLHDPVDQFRKWKKKKKKDKKKWKQKPNWIKIKDKIKIKMWMWTDDPVGIKIKMKMKIWMWIFGPCVGVVHTWTKIKMWIWIDIPFKIWIWIWIDTDHDIDTAIAIETVVVVVCCVADPPPDPPHPCVVCVVVPDDDDDRDDPPDRSVNVVVVCVVLVWRWIWHPPFFTKIKTKGDPVSVQVVVQVVVCVVVVHDPPDDTHQPVFKFWDDFIWMWMFGDGNSSHGFWTGIWTWTWTKGWACDPDPPDHIIIITITITMYMIIGTDPDPDDDDPCPVVPPSHHYDDD

Sequence (341 aa):
MKKFLTLAVAFLLSIAFAMFAGCSTALEKGKIEGNYKEPTQEELETALRSLEGSTMFGDTEQADWEFGVKTGGNFNVKITVNDSTLSADAKVSLQEKISKSETGLELLGKGNLSFNMKAPAEIMGQETDAEMKAEMYNDSSFLYLEASAKSGKDSQDVKVKVDISTIMGELMFGETMNVSAAGILAETGDQESASASLGFSVEEFMEFAAEWNLDIGLDTSDGVKLRLTASQETFTKILNAVLKKIMSLPASASFDMSDRIALSNSVFELYLQADKDGKFVAAATNLTLKGSIEIPAMTEDSEATNIGIDIGGAFYIESNVSDFSIPDGISEDSSYQVIDN

Secondary structure (DSSP, 8-state):
-HHHHHHHHHHHHHHHHHTTS--BTTSTTS------BPPPHHHHHHHHHTTSSGGGG--TTSTT-EEEEEEEEEEEEEEEETTEEEEEEEEEEEEEEEEEETTEEEEEEEEEEEEEEEE-HHHHSS-EEEEEEEEEEE-SSEEEEEEEEEETTEEEEEEEEEEHHHHHHHHHH-TT----HHHHHHHTTT-TT-----S--HHHHHHHHHHHTEEEEEE-SSSEEEEEEE-HHHHHHHHHHHHHHHTT--TTS----GGGEEEEEEEEEEEEEE-TTS-EEEEEEEEEEEEEEEEPPSSTT-PPEEEEEEEEEEEEEEE------PPTTGGG-TTSEE---